Protein AF-A0A074Z2B9-F1 (afdb_monomer_lite)

Sequence (226 aa):
MPHPYDSSKSTLVLCNSSGTSADLYRHQYENKDLNKLANLLAIELLGHGQTRAKTENSTYWASVVMNLQVLDTLDIKGKVFVLGTSQGTPSFKPANEFYHFMNFTGFGKDIPTEDGKFWVKATQKNWDGDDGRRRARMCAINLRNRDGLHSRLFDVGIPVLWLHGDQDVVYSVANAQEEIKLFVNSPDATLQVIEGGPHYLKYTKAKEVDAALTKFFSKYIKQAKL

Secondary structure (DSSP, 8-state):
--S---TTSEEEEEEPPTT--GGGGHHHHH-HHHHHHEEEEE-PPTTSTT---SSS---HHHHHHHHHHHHHHTT--S-EEEEESS---TT----HHHHHHHHHHHH-S---SHHHHHHHHHHHHHT-HHHHHHHHHHHHHHHHSPPPSGGGGGG--S-EEEEEETT-SSS-HHHHHHHGGG-TT-S-EEEEEETT--TTHHHHTHHHHHHHHHHHHHHHTTT---

Foldseek 3Di:
DLDDDDQVAEAEEEEEAPPAAPVVCVVVVVDPVNVVHHHYHYDYFDPHDPHHDPDPDDDSVVRVVVVVVVCVVSVRDDHYHYDYDPPFFQFDFPDLVVLVVVCCLAQNPDDPDVVSVVVSVVLRVCLGGDNSVVVVVVVVCCVVPPDDCLVPLCVPQEAAEAEAECRNPPDHPVCVVVSLVSNVNYPHRDYDYDYPAYNNRCVNVVVVVVVSVVVVCVVCVVVDDD

InterPro domains:
  IPR029058 Alpha/Beta hydrolase fold [G3DSA:3.40.50.1820] (4-90)
  IPR029058 Alpha/Beta hydrolase fold [G3DSA:3.40.50.1820] (91-219)
  IPR029058 Alpha/Beta hydrolase fold [SSF53474] (6-217)
  IPR050266 AB hydrolase superfamily [PTHR43798] (123-221)

Radius of gyration: 27.01 Å; chains: 1; bounding box: 59×42×69 Å

Structure (mmCIF, N/CA/C/O backbone):
data_AF-A0A074Z2B9-F1
#
_entry.id   AF-A0A074Z2B9-F1
#
loop_
_atom_site.group_PDB
_atom_site.id
_atom_site.type_symbol
_atom_site.label_atom_id
_atom_site.label_alt_id
_atom_site.label_comp_id
_atom_site.label_asym_id
_atom_site.label_entity_id
_atom_site.label_seq_id
_atom_site.pdbx_PDB_ins_code
_atom_site.Cartn_x
_atom_site.Cartn_y
_atom_site.Cartn_z
_atom_site.occupancy
_atom_site.B_iso_or_equiv
_atom_site.auth_seq_id
_atom_site.auth_comp_id
_atom_site.auth_asym_id
_atom_site.auth_atom_id
_atom_site.pdbx_PDB_model_num
ATOM 1 N N . MET A 1 1 ? 18.030 -7.282 -29.863 1.00 80.62 1 MET A N 1
ATOM 2 C CA . MET A 1 1 ? 19.336 -7.936 -29.619 1.00 80.62 1 MET A CA 1
ATOM 3 C C . MET A 1 1 ? 20.166 -7.841 -30.887 1.00 80.62 1 MET A C 1
ATOM 5 O O . MET A 1 1 ? 19.602 -8.107 -31.941 1.00 80.62 1 MET A O 1
ATOM 9 N N . PRO A 1 2 ? 21.451 -7.461 -30.813 1.00 84.25 2 PRO A N 1
ATOM 10 C CA . PRO A 1 2 ? 22.331 -7.396 -31.986 1.00 84.25 2 PRO A CA 1
ATOM 11 C C . PRO A 1 2 ? 22.872 -8.771 -32.427 1.00 84.25 2 PRO A C 1
ATOM 13 O O . PRO A 1 2 ? 23.340 -8.912 -33.553 1.00 84.25 2 PRO A O 1
ATOM 16 N N . HIS A 1 3 ? 22.802 -9.785 -31.557 1.00 89.19 3 HIS A N 1
ATOM 17 C CA . HIS A 1 3 ? 23.265 -11.150 -31.815 1.00 89.19 3 HIS A CA 1
ATOM 18 C C . HIS A 1 3 ? 22.174 -12.173 -31.461 1.00 89.19 3 HIS A C 1
ATOM 20 O O . HIS A 1 3 ? 21.315 -11.860 -30.628 1.00 89.19 3 HIS A O 1
ATOM 26 N N . PRO A 1 4 ? 22.194 -13.380 -32.062 1.00 93.31 4 PRO A N 1
ATOM 27 C CA . PRO A 1 4 ? 21.315 -14.475 -31.660 1.00 93.31 4 PRO A CA 1
ATOM 28 C C . PRO A 1 4 ? 21.462 -14.804 -30.170 1.00 93.31 4 PRO A C 1
ATOM 30 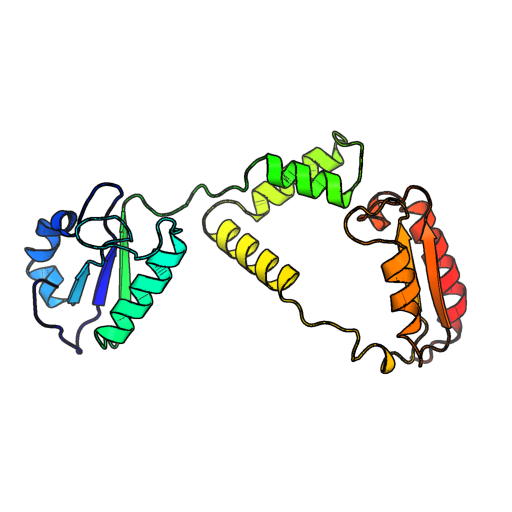O O . PRO A 1 4 ? 22.557 -14.707 -29.615 1.00 93.31 4 PRO A O 1
ATOM 33 N N . TYR A 1 5 ? 20.359 -15.199 -29.538 1.00 95.88 5 TYR A N 1
ATOM 34 C CA . TYR A 1 5 ? 20.352 -15.616 -28.139 1.00 95.88 5 TYR A CA 1
ATOM 35 C C . TYR A 1 5 ? 21.150 -16.916 -27.941 1.00 95.88 5 TYR A C 1
ATOM 37 O O . TYR A 1 5 ? 20.968 -17.882 -28.678 1.00 95.88 5 TYR A O 1
ATOM 45 N N . ASP A 1 6 ? 22.009 -16.935 -26.922 1.00 95.38 6 ASP A N 1
ATOM 46 C CA . ASP A 1 6 ? 22.788 -18.091 -26.482 1.00 95.38 6 ASP A CA 1
ATOM 47 C C . ASP A 1 6 ? 22.353 -18.487 -25.066 1.00 95.38 6 ASP A C 1
ATOM 49 O O . ASP A 1 6 ? 22.653 -17.797 -24.087 1.00 95.38 6 ASP A O 1
ATOM 53 N N . SER A 1 7 ? 21.651 -19.615 -24.944 1.00 95.25 7 SER A N 1
ATOM 54 C CA . SER A 1 7 ? 21.099 -20.094 -23.672 1.00 95.25 7 SER A CA 1
ATOM 55 C C . SER A 1 7 ? 22.153 -20.525 -22.646 1.00 95.25 7 SER A C 1
ATOM 57 O O . SER A 1 7 ? 21.814 -20.729 -21.481 1.00 95.25 7 SER A O 1
ATOM 59 N N . SER A 1 8 ? 23.420 -20.682 -23.049 1.00 94.69 8 SER A N 1
ATOM 60 C CA . SER A 1 8 ? 24.524 -20.980 -22.126 1.00 94.69 8 SER A CA 1
ATOM 61 C C . SER A 1 8 ? 25.022 -19.739 -21.377 1.00 94.69 8 SER A C 1
ATOM 63 O O . SER A 1 8 ? 25.660 -19.855 -20.328 1.00 94.69 8 SER A O 1
ATOM 65 N N . LYS A 1 9 ? 24.700 -18.541 -21.880 1.00 95.44 9 LYS A N 1
ATOM 66 C CA . LYS A 1 9 ? 25.115 -17.261 -21.304 1.00 95.44 9 LYS A CA 1
ATOM 67 C C . LYS A 1 9 ? 24.032 -16.662 -20.417 1.00 95.44 9 LYS A C 1
ATOM 69 O O . LYS A 1 9 ? 22.835 -16.864 -20.608 1.00 95.44 9 LYS A O 1
ATOM 74 N N . SER A 1 10 ? 24.464 -15.840 -19.464 1.00 96.69 10 SER A N 1
ATOM 75 C CA . SER A 1 10 ? 23.534 -14.963 -18.745 1.00 96.69 10 SER A CA 1
ATOM 76 C C . SER A 1 10 ? 23.027 -13.856 -19.672 1.00 96.69 10 SER A C 1
ATOM 78 O O . SER A 1 10 ? 23.710 -13.480 -20.623 1.00 96.69 10 SER A O 1
ATOM 80 N N . THR A 1 11 ? 21.856 -13.297 -19.385 1.00 97.88 11 THR A N 1
ATOM 81 C CA . THR A 1 11 ? 21.299 -12.171 -20.150 1.00 97.88 11 THR A CA 1
ATOM 82 C C . THR A 1 11 ? 21.416 -10.885 -19.351 1.00 97.88 11 THR A C 1
ATOM 84 O O . THR A 1 11 ? 20.991 -10.832 -18.201 1.00 97.88 11 THR A O 1
ATOM 87 N N . LEU A 1 12 ? 21.973 -9.839 -19.954 1.00 97.00 12 LEU A N 1
ATOM 88 C CA . LEU A 1 12 ? 21.970 -8.485 -19.419 1.00 97.00 12 LEU A CA 1
ATOM 89 C C . LEU A 1 12 ? 20.896 -7.667 -20.144 1.00 97.00 12 LEU A C 1
ATOM 91 O O . LEU A 1 12 ? 21.036 -7.339 -21.325 1.00 97.00 12 LEU A O 1
ATOM 95 N N . VAL A 1 13 ? 19.825 -7.343 -19.423 1.00 95.75 13 VAL A N 1
ATOM 96 C CA . VAL A 1 13 ? 18.756 -6.462 -19.894 1.00 95.75 13 VAL A CA 1
ATOM 97 C C . VAL A 1 13 ? 19.185 -5.009 -19.725 1.00 95.75 13 VAL A C 1
ATOM 99 O O . VAL A 1 13 ? 19.554 -4.586 -18.630 1.00 95.75 13 VAL A O 1
ATOM 102 N N . LEU A 1 14 ? 19.120 -4.240 -20.806 1.00 93.69 14 LEU A N 1
ATOM 103 C CA . LEU A 1 14 ? 19.562 -2.851 -20.878 1.00 93.69 14 LEU A CA 1
ATOM 104 C C . LEU A 1 14 ? 18.331 -1.928 -20.955 1.00 93.69 14 LEU A C 1
ATOM 106 O O . LEU A 1 14 ? 17.609 -1.941 -21.952 1.00 93.69 14 LEU A O 1
ATOM 110 N N . CYS A 1 15 ? 18.067 -1.154 -19.899 1.00 90.88 15 CYS A N 1
ATOM 111 C CA . CYS A 1 15 ? 16.928 -0.225 -19.821 1.00 90.88 15 CYS A CA 1
ATOM 112 C C . CYS A 1 15 ? 17.388 1.220 -20.068 1.00 90.88 15 CYS A C 1
ATOM 114 O O . CYS A 1 15 ? 18.049 1.818 -19.212 1.00 90.88 15 CYS A O 1
ATOM 116 N N . ASN A 1 16 ? 17.050 1.758 -21.243 1.00 88.88 16 ASN A N 1
ATOM 117 C CA . ASN A 1 16 ? 17.548 3.039 -21.750 1.00 88.88 16 ASN A CA 1
ATOM 118 C C . ASN A 1 16 ? 17.071 4.247 -20.922 1.00 88.88 16 ASN A C 1
ATOM 120 O O . ASN A 1 16 ? 15.978 4.224 -20.369 1.00 88.88 16 ASN A O 1
ATOM 124 N N . SER A 1 17 ? 17.860 5.328 -20.901 1.00 83.75 17 SER A N 1
ATOM 125 C CA . SER A 1 17 ? 17.546 6.594 -20.213 1.00 83.75 17 SER A CA 1
ATOM 126 C C . SER A 1 17 ? 16.355 7.350 -20.827 1.00 83.75 17 SER A C 1
ATOM 128 O O . SER A 1 17 ? 15.983 7.129 -21.983 1.00 83.75 17 SER A O 1
ATOM 130 N N . SER A 1 18 ? 15.778 8.296 -20.071 1.00 79.00 18 SER A N 1
ATOM 131 C CA . SER A 1 18 ? 14.654 9.119 -20.549 1.00 79.00 18 SER A CA 1
ATOM 132 C C . SER A 1 18 ? 15.050 9.899 -21.804 1.00 79.00 18 SER A C 1
ATOM 134 O O . SER A 1 18 ? 16.151 10.446 -21.860 1.00 79.00 18 SER A O 1
ATOM 136 N N . GLY A 1 19 ? 14.177 9.919 -22.812 1.00 79.06 19 GLY A N 1
ATOM 137 C CA . GLY A 1 19 ? 14.442 10.597 -24.088 1.00 79.06 19 GLY A CA 1
ATOM 138 C C . GLY A 1 19 ? 15.493 9.916 -24.977 1.00 79.06 19 GLY A C 1
ATOM 139 O O . GLY A 1 19 ? 15.918 10.504 -25.966 1.00 79.06 19 GLY A O 1
ATOM 140 N N . THR A 1 20 ? 15.916 8.691 -24.644 1.00 89.25 20 THR A N 1
ATOM 141 C CA . THR A 1 20 ? 16.846 7.889 -25.462 1.00 89.25 20 THR A CA 1
ATOM 142 C C . THR A 1 20 ? 16.161 6.646 -26.049 1.00 89.25 20 THR A C 1
ATOM 144 O O . THR A 1 20 ? 14.959 6.444 -25.863 1.00 89.25 20 THR A O 1
ATOM 147 N N . SER A 1 21 ? 16.929 5.805 -26.741 1.00 92.56 21 SER A N 1
ATOM 148 C CA . SER A 1 21 ? 16.521 4.538 -27.363 1.00 92.56 21 SER A CA 1
ATOM 149 C C . SER A 1 21 ? 17.541 3.434 -27.049 1.00 92.56 21 SER A C 1
ATOM 151 O O . SER A 1 21 ? 18.538 3.665 -26.354 1.00 92.56 21 SER A O 1
ATOM 153 N N . ALA A 1 22 ? 17.341 2.239 -27.607 1.00 93.25 22 ALA A N 1
ATOM 154 C CA . ALA A 1 22 ? 18.340 1.172 -27.592 1.00 93.25 22 ALA A CA 1
ATOM 155 C C . ALA A 1 22 ? 19.705 1.599 -28.182 1.00 93.25 22 ALA A C 1
ATOM 157 O O . ALA A 1 22 ? 20.726 1.000 -27.839 1.00 93.25 22 ALA A O 1
ATOM 158 N N . ASP A 1 23 ? 19.751 2.661 -28.998 1.00 93.12 23 ASP A N 1
ATOM 159 C CA . ASP A 1 23 ? 20.981 3.216 -29.588 1.00 93.12 23 ASP A CA 1
ATOM 160 C C . ASP A 1 23 ? 21.941 3.806 -28.547 1.00 93.12 23 ASP A C 1
ATOM 162 O O . ASP A 1 23 ? 23.131 4.006 -28.825 1.00 93.12 23 ASP A O 1
ATOM 166 N N . LEU A 1 24 ? 21.451 4.059 -27.326 1.00 92.75 24 LEU A N 1
ATOM 167 C CA . LEU A 1 24 ? 22.288 4.420 -26.182 1.00 92.75 24 LEU A CA 1
ATOM 168 C C . LEU A 1 24 ? 23.358 3.351 -25.906 1.00 92.75 24 LEU A C 1
ATOM 170 O O . LEU A 1 24 ? 24.434 3.677 -25.411 1.00 92.75 24 LEU A O 1
ATOM 174 N N . TYR A 1 25 ? 23.085 2.095 -26.274 1.00 93.75 25 TYR A N 1
ATOM 175 C CA . TYR A 1 25 ? 23.938 0.942 -25.991 1.00 93.75 25 TYR A CA 1
ATOM 176 C C . TYR A 1 25 ? 24.841 0.507 -27.148 1.00 93.75 25 TYR A C 1
ATOM 178 O O . TYR A 1 25 ? 25.468 -0.548 -27.065 1.00 93.75 25 TYR A O 1
ATOM 186 N N . ARG A 1 26 ? 24.952 1.305 -28.219 1.00 94.69 26 ARG A N 1
ATOM 187 C CA . ARG A 1 26 ? 25.784 0.983 -29.399 1.00 94.69 26 ARG A CA 1
ATOM 188 C C . ARG A 1 26 ? 27.215 0.560 -29.043 1.00 94.69 26 ARG A C 1
ATOM 190 O O . ARG A 1 26 ? 27.711 -0.431 -29.563 1.00 94.69 26 ARG A O 1
ATOM 197 N N . HIS A 1 27 ? 27.837 1.227 -28.072 1.00 95.25 27 HIS A N 1
ATOM 198 C CA . HIS A 1 27 ? 29.195 0.899 -27.635 1.00 95.25 27 HIS A CA 1
ATOM 199 C C . HIS A 1 27 ? 29.270 -0.433 -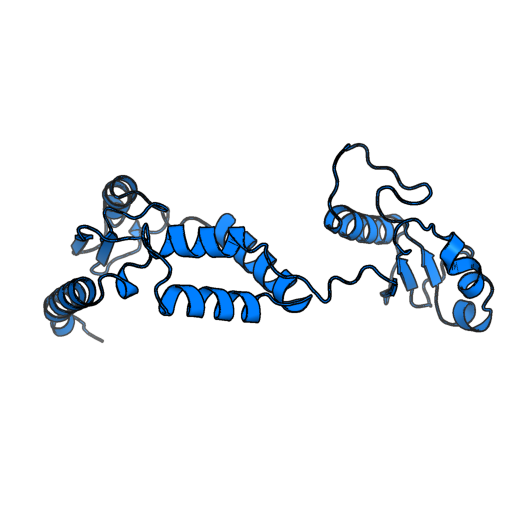26.873 1.00 95.25 27 HIS A C 1
ATOM 201 O O . HIS A 1 27 ? 30.249 -1.164 -26.996 1.00 95.25 27 HIS A O 1
ATOM 207 N N . GLN A 1 28 ? 28.241 -0.782 -26.093 1.00 95.19 28 GLN A N 1
ATOM 208 C CA . GLN A 1 28 ? 28.156 -2.081 -25.420 1.00 95.19 28 GLN A CA 1
ATOM 209 C C . GLN A 1 28 ? 27.915 -3.202 -26.431 1.00 95.19 28 GLN A C 1
ATOM 211 O O . GLN A 1 28 ? 28.505 -4.271 -26.294 1.00 95.19 28 GLN A O 1
ATOM 216 N N . TYR A 1 29 ? 27.114 -2.949 -27.467 1.00 94.94 29 TYR A N 1
ATOM 217 C CA . TYR A 1 29 ? 26.920 -3.896 -28.562 1.00 94.94 29 TYR A CA 1
ATOM 218 C C . TYR A 1 29 ? 28.204 -4.153 -29.356 1.00 94.94 29 TYR A C 1
ATOM 220 O O . TYR A 1 29 ? 28.440 -5.287 -29.757 1.00 94.94 29 TYR A O 1
ATOM 228 N N . GLU A 1 30 ? 29.076 -3.156 -29.514 1.00 95.25 30 GLU A N 1
ATOM 229 C CA . GLU A 1 30 ? 30.385 -3.309 -30.169 1.00 95.25 30 GLU A CA 1
ATOM 230 C C . GLU A 1 30 ? 31.454 -3.967 -29.271 1.00 95.25 30 GLU A C 1
ATOM 232 O O . GLU A 1 30 ? 32.506 -4.401 -29.753 1.00 95.25 30 GLU A O 1
ATOM 237 N N . ASN A 1 31 ? 31.208 -4.086 -27.961 1.00 97.00 31 ASN A N 1
ATOM 238 C CA . ASN A 1 31 ? 32.179 -4.628 -27.015 1.00 97.00 31 ASN A CA 1
ATOM 239 C C . ASN A 1 31 ? 32.268 -6.162 -27.115 1.00 97.00 31 ASN A C 1
ATOM 241 O O . ASN A 1 31 ? 31.439 -6.903 -26.582 1.00 97.00 31 ASN A O 1
ATOM 245 N N . LYS A 1 32 ? 33.317 -6.653 -27.781 1.00 95.50 32 LYS A N 1
ATOM 246 C CA . LYS A 1 32 ? 33.533 -8.090 -28.016 1.00 95.50 32 LYS A CA 1
ATOM 247 C C . LYS A 1 32 ? 33.654 -8.907 -26.732 1.00 95.50 32 LYS A C 1
ATOM 249 O O . LYS A 1 32 ? 33.192 -10.043 -26.708 1.00 95.50 32 LYS A O 1
ATOM 254 N N . ASP A 1 33 ? 34.260 -8.363 -25.684 1.00 96.44 33 ASP A N 1
ATOM 255 C CA . ASP A 1 33 ? 34.447 -9.104 -24.436 1.00 96.44 33 ASP A CA 1
ATOM 256 C C . ASP A 1 33 ? 33.138 -9.213 -23.656 1.00 96.44 33 ASP A C 1
ATOM 258 O O . ASP A 1 33 ? 32.817 -10.280 -23.139 1.00 96.44 33 ASP A O 1
ATOM 262 N N . LEU A 1 34 ? 32.311 -8.167 -23.677 1.00 94.44 34 LEU A N 1
ATOM 263 C CA . LEU A 1 34 ? 30.977 -8.210 -23.086 1.00 94.44 34 LEU A CA 1
ATOM 264 C C . LEU A 1 34 ? 30.061 -9.218 -23.804 1.00 94.44 34 LEU A C 1
ATOM 266 O O . LEU A 1 34 ? 29.403 -10.023 -23.146 1.00 94.44 34 LEU A O 1
ATOM 270 N N . ASN A 1 35 ? 30.076 -9.244 -25.140 1.00 94.00 35 ASN A N 1
ATOM 271 C CA . ASN A 1 35 ? 29.279 -10.189 -25.938 1.00 94.00 35 ASN A CA 1
ATOM 272 C C . ASN A 1 35 ? 29.730 -11.660 -25.794 1.00 94.00 35 ASN A C 1
ATOM 274 O O . ASN A 1 35 ? 28.951 -12.592 -26.033 1.00 94.00 35 ASN A O 1
ATOM 278 N N . LYS A 1 36 ? 30.983 -11.908 -25.385 1.00 94.56 36 LYS A N 1
ATOM 279 C CA . LYS A 1 36 ? 31.431 -13.258 -24.997 1.00 94.56 36 LYS A CA 1
ATOM 280 C C . LYS A 1 36 ? 30.804 -13.705 -23.677 1.00 94.56 36 LYS A C 1
ATOM 282 O O . LYS A 1 36 ? 30.543 -14.892 -23.522 1.00 94.56 36 LYS A O 1
ATOM 287 N N . LEU A 1 37 ? 30.563 -12.779 -22.750 1.00 95.50 37 LEU A N 1
ATOM 288 C CA . LEU A 1 37 ? 30.110 -13.086 -21.3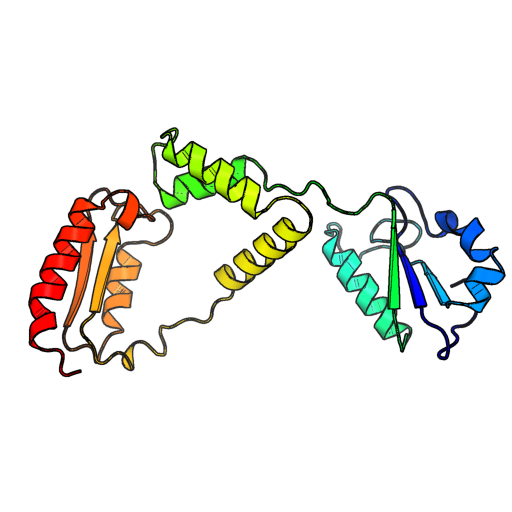91 1.00 95.50 37 LEU A CA 1
ATOM 289 C C . LEU A 1 37 ? 28.584 -13.161 -21.255 1.00 95.50 37 LEU A C 1
ATOM 291 O O . LEU A 1 37 ? 28.087 -13.964 -20.465 1.00 95.50 37 LEU A O 1
ATOM 295 N N . ALA A 1 38 ? 27.840 -12.330 -21.987 1.00 96.88 38 ALA A N 1
ATOM 296 C CA . ALA A 1 38 ? 26.396 -12.207 -21.810 1.00 96.88 38 ALA A CA 1
ATOM 297 C C . ALA A 1 38 ? 25.641 -11.943 -23.119 1.00 96.88 38 ALA A C 1
ATOM 299 O O . ALA A 1 38 ? 26.167 -11.336 -24.051 1.00 96.88 38 ALA A O 1
ATOM 300 N N . ASN A 1 39 ? 24.368 -12.341 -23.146 1.00 97.75 39 ASN A N 1
ATOM 301 C CA . ASN A 1 39 ? 23.401 -11.858 -24.128 1.00 97.75 39 ASN A CA 1
ATOM 302 C C . ASN A 1 39 ? 23.024 -10.413 -23.788 1.00 97.75 39 ASN A C 1
ATOM 304 O O . ASN A 1 39 ? 22.618 -10.138 -22.658 1.00 97.75 39 ASN A O 1
ATOM 308 N N . LEU A 1 40 ? 23.123 -9.494 -24.749 1.00 97.31 40 LEU A N 1
ATOM 309 C CA . LEU A 1 40 ? 22.738 -8.093 -24.560 1.00 97.31 40 LEU A CA 1
ATOM 310 C C . LEU A 1 40 ? 21.355 -7.828 -25.154 1.00 97.31 40 LEU A C 1
ATOM 312 O O . LEU A 1 40 ? 21.176 -7.825 -26.376 1.00 97.31 40 LEU A O 1
ATOM 316 N N . LEU A 1 41 ? 20.380 -7.570 -24.284 1.00 96.50 41 LEU A N 1
ATOM 317 C CA . LEU A 1 41 ? 18.989 -7.321 -24.655 1.00 96.50 41 LEU A CA 1
ATOM 318 C C . LEU A 1 41 ? 18.562 -5.933 -24.175 1.00 96.50 41 LEU A C 1
ATOM 320 O O . LEU A 1 41 ? 18.212 -5.766 -23.012 1.00 96.50 41 LEU A O 1
ATOM 324 N N . ALA A 1 42 ? 18.546 -4.933 -25.058 1.00 94.94 42 ALA A N 1
ATOM 325 C CA . ALA A 1 42 ? 17.813 -3.710 -24.744 1.00 94.94 42 ALA A CA 1
ATOM 326 C C . ALA A 1 42 ? 16.314 -3.919 -24.918 1.00 94.94 42 ALA A C 1
ATOM 328 O O . ALA A 1 42 ? 15.870 -4.479 -25.923 1.00 94.94 42 ALA A O 1
ATOM 329 N N . ILE A 1 43 ? 15.562 -3.426 -23.940 1.00 93.50 43 ILE A N 1
ATOM 330 C CA . ILE A 1 43 ? 14.110 -3.319 -24.002 1.00 93.50 43 ILE A CA 1
ATOM 331 C C . ILE A 1 43 ? 13.787 -1.850 -23.779 1.00 93.50 43 ILE A C 1
ATOM 333 O O . ILE A 1 43 ? 14.118 -1.286 -22.734 1.00 93.50 43 ILE A O 1
ATOM 337 N N . GLU A 1 44 ? 13.190 -1.225 -24.787 1.00 92.38 44 GLU A N 1
ATOM 338 C CA . GLU A 1 44 ? 12.823 0.182 -24.705 1.00 92.38 44 GLU A CA 1
ATOM 339 C C . GLU A 1 44 ? 11.559 0.336 -23.867 1.00 92.38 44 GLU A C 1
ATOM 341 O O . GLU A 1 44 ? 10.587 -0.394 -24.046 1.00 92.38 44 GLU A O 1
ATOM 346 N N . LEU A 1 45 ? 11.567 1.289 -22.939 1.00 88.38 45 LEU A N 1
ATOM 347 C CA . LEU A 1 45 ? 10.395 1.551 -22.108 1.00 88.38 45 LEU A CA 1
ATOM 348 C C . LEU A 1 45 ? 9.211 2.039 -22.952 1.00 88.38 45 LEU A C 1
ATOM 350 O O . LEU A 1 45 ? 9.381 2.584 -24.045 1.00 88.38 45 LEU A O 1
ATOM 354 N N . LEU A 1 46 ? 7.996 1.919 -22.410 1.00 89.19 46 LEU A N 1
ATOM 355 C CA . LEU A 1 46 ? 6.804 2.467 -23.055 1.00 89.19 46 LEU A CA 1
ATOM 356 C C . LEU A 1 46 ? 7.007 3.952 -23.407 1.00 89.19 46 LEU A C 1
ATOM 358 O O . LEU A 1 46 ? 7.469 4.746 -22.583 1.00 89.19 46 LEU A O 1
ATOM 362 N N . GLY A 1 47 ? 6.703 4.306 -24.658 1.00 87.19 47 GLY A N 1
ATOM 363 C CA . GLY A 1 47 ? 6.861 5.664 -25.187 1.00 87.19 47 GLY A CA 1
ATOM 364 C C . GLY A 1 47 ? 8.281 6.034 -25.634 1.00 87.19 47 GLY A C 1
ATOM 365 O O . GLY A 1 47 ? 8.476 7.149 -26.108 1.00 87.19 47 GLY A O 1
ATOM 366 N N . HIS A 1 48 ? 9.258 5.129 -25.522 1.00 90.25 48 HIS A N 1
ATOM 367 C CA . HIS A 1 48 ? 10.639 5.354 -25.960 1.00 90.25 48 HIS A CA 1
ATOM 368 C C . HIS A 1 48 ? 10.958 4.571 -27.232 1.00 90.25 48 HIS A C 1
ATOM 370 O O . HIS A 1 48 ? 10.363 3.524 -27.492 1.00 90.25 48 HIS A O 1
ATOM 376 N N . GLY A 1 49 ? 11.888 5.106 -28.030 1.00 88.81 49 GLY A N 1
ATOM 377 C CA . GLY A 1 49 ? 12.302 4.531 -29.310 1.00 88.81 49 GLY A CA 1
ATOM 378 C C . GLY A 1 49 ? 11.111 4.104 -30.170 1.00 88.81 49 GLY A C 1
ATOM 379 O O . GLY A 1 49 ? 10.267 4.932 -30.534 1.00 88.81 49 GLY A O 1
ATOM 380 N N . GLN A 1 50 ? 11.011 2.810 -30.461 1.00 90.50 50 GLN A N 1
ATOM 381 C CA . GLN A 1 50 ? 9.935 2.210 -31.256 1.00 90.50 50 GLN A CA 1
ATOM 382 C C . GLN A 1 50 ? 8.808 1.593 -30.413 1.00 90.50 50 GLN A C 1
ATOM 384 O O . GLN A 1 50 ? 7.774 1.207 -30.957 1.00 90.50 50 GLN A O 1
ATOM 389 N N . THR A 1 51 ? 8.944 1.541 -29.089 1.00 91.44 51 THR A N 1
ATOM 390 C CA . THR A 1 51 ? 7.936 0.927 -28.216 1.00 91.44 51 THR A CA 1
ATOM 391 C C . THR A 1 51 ? 6.723 1.843 -28.036 1.00 91.44 51 THR A C 1
ATOM 393 O O . THR A 1 51 ? 6.840 3.015 -27.663 1.00 91.44 51 THR A O 1
ATOM 396 N N . ARG A 1 52 ? 5.521 1.318 -28.300 1.00 88.75 52 ARG A N 1
ATOM 397 C CA . ARG A 1 52 ? 4.241 2.038 -28.176 1.00 88.75 52 ARG A CA 1
ATOM 398 C C . ARG A 1 52 ? 3.237 1.222 -27.362 1.00 88.75 52 ARG A C 1
ATOM 400 O O . ARG A 1 52 ? 3.194 0.001 -27.474 1.00 88.75 52 ARG A O 1
ATOM 407 N N . ALA A 1 53 ? 2.414 1.908 -26.569 1.00 83.12 53 ALA A N 1
ATOM 408 C CA . ALA A 1 53 ? 1.276 1.323 -25.862 1.00 83.12 53 ALA A CA 1
ATOM 409 C C . ALA A 1 53 ? -0.029 1.631 -26.609 1.00 83.12 53 ALA A C 1
ATOM 411 O O . ALA A 1 53 ? -0.156 2.687 -27.223 1.00 83.12 53 ALA A O 1
ATOM 412 N N . LYS A 1 54 ? -1.019 0.732 -26.520 1.00 84.31 54 LYS A N 1
ATOM 413 C CA . LYS A 1 54 ? -2.392 1.015 -26.985 1.00 84.31 54 LYS A CA 1
ATOM 414 C C . LYS A 1 54 ? -3.134 1.984 -26.062 1.00 84.31 54 LYS A C 1
ATOM 416 O O . LYS A 1 54 ? -4.103 2.604 -26.481 1.00 84.31 54 LYS A O 1
ATOM 421 N N . THR A 1 55 ? -2.715 2.073 -24.803 1.00 75.75 55 THR A N 1
ATOM 422 C CA . THR A 1 55 ? -3.274 3.006 -23.829 1.00 75.75 55 THR A CA 1
ATOM 423 C C . THR A 1 55 ? -2.535 4.332 -23.914 1.00 75.75 55 THR A C 1
ATOM 425 O O . THR A 1 55 ? -1.307 4.358 -23.965 1.00 75.75 55 THR A O 1
ATOM 428 N N . GLU A 1 56 ? -3.283 5.431 -23.891 1.00 77.25 56 GLU A N 1
ATOM 429 C CA . GLU A 1 56 ? -2.718 6.786 -23.898 1.00 77.25 56 GLU A CA 1
ATOM 430 C C . GLU A 1 56 ? -1.873 7.055 -22.644 1.00 77.25 56 GLU A C 1
ATOM 432 O O . GLU A 1 56 ? -0.809 7.661 -22.708 1.00 77.25 56 GLU A O 1
ATOM 437 N N . ASN A 1 57 ? -2.312 6.515 -21.506 1.00 68.19 57 ASN A N 1
ATOM 438 C CA . ASN A 1 57 ? -1.624 6.638 -20.231 1.00 68.19 57 ASN A CA 1
ATOM 439 C C . ASN A 1 57 ? -0.941 5.321 -19.854 1.00 68.19 57 ASN A C 1
ATOM 441 O O . ASN A 1 57 ? -1.516 4.236 -19.984 1.00 68.19 57 ASN A O 1
ATOM 445 N N . SER A 1 58 ? 0.283 5.413 -19.341 1.00 71.88 58 SER A N 1
ATOM 446 C CA . SER A 1 58 ? 1.003 4.292 -18.737 1.00 71.88 58 SER A CA 1
ATOM 447 C C . SER A 1 58 ? 1.868 4.784 -17.578 1.00 71.88 58 SER A C 1
ATOM 449 O O . SER A 1 58 ? 2.245 5.952 -17.512 1.00 71.88 58 SER A O 1
ATOM 451 N N . THR A 1 59 ? 2.157 3.894 -16.630 1.00 76.94 59 THR A N 1
ATOM 452 C CA . THR A 1 59 ? 3.095 4.177 -15.535 1.00 76.94 59 THR A CA 1
ATOM 453 C C . THR A 1 59 ? 4.404 3.441 -15.787 1.00 76.94 59 THR A C 1
ATOM 455 O O . THR A 1 59 ? 4.428 2.449 -16.513 1.00 76.94 59 THR A O 1
ATOM 458 N N . TYR A 1 60 ? 5.487 3.835 -15.117 1.00 72.81 60 TYR A N 1
ATOM 459 C CA . TYR A 1 60 ? 6.755 3.097 -15.193 1.00 72.81 60 TYR A CA 1
ATOM 460 C C . TYR A 1 60 ? 6.622 1.613 -14.817 1.00 72.81 60 TYR A C 1
ATOM 462 O O . TYR A 1 60 ? 7.367 0.780 -15.328 1.00 72.81 60 TYR A O 1
ATOM 470 N N . TRP A 1 61 ? 5.650 1.256 -13.970 1.00 76.81 61 TRP A N 1
ATOM 471 C CA . TRP A 1 61 ? 5.383 -0.145 -13.645 1.00 76.81 61 TRP A CA 1
ATOM 472 C C . TRP A 1 61 ? 4.880 -0.943 -14.852 1.00 76.81 61 TRP A C 1
ATOM 474 O O . TRP A 1 61 ? 5.214 -2.117 -14.981 1.00 76.81 61 TRP A O 1
ATOM 484 N N . ALA A 1 62 ? 4.138 -0.311 -15.763 1.00 81.81 62 ALA A N 1
ATOM 485 C CA . ALA A 1 62 ? 3.724 -0.957 -17.003 1.00 81.81 62 ALA A CA 1
ATOM 486 C C . ALA A 1 62 ? 4.943 -1.340 -17.862 1.00 81.81 62 ALA A C 1
ATOM 488 O O . ALA A 1 62 ? 4.975 -2.445 -18.392 1.00 81.81 62 ALA A O 1
ATOM 489 N N . SER A 1 63 ? 5.988 -0.504 -17.903 1.00 86.38 63 SER A N 1
ATOM 490 C CA . SER A 1 63 ? 7.253 -0.858 -18.562 1.00 86.38 63 SER A CA 1
ATOM 491 C C . SER A 1 63 ? 7.990 -2.001 -17.850 1.00 86.38 63 SER A C 1
ATOM 493 O O . SER A 1 63 ? 8.563 -2.857 -18.512 1.00 86.38 63 SER A O 1
ATOM 495 N N . VAL A 1 64 ? 7.940 -2.084 -16.512 1.00 84.50 64 VAL A N 1
ATOM 496 C CA . VAL A 1 64 ? 8.522 -3.225 -15.771 1.00 84.50 64 VAL A CA 1
ATOM 497 C C . VAL A 1 64 ? 7.806 -4.531 -16.115 1.00 84.50 64 VAL A C 1
ATOM 499 O O . VAL A 1 64 ? 8.460 -5.530 -16.404 1.00 84.50 64 VAL A O 1
ATOM 502 N N . VAL A 1 65 ? 6.471 -4.528 -16.106 1.00 87.38 65 VAL A N 1
ATOM 503 C CA . VAL A 1 65 ? 5.669 -5.704 -16.478 1.00 87.38 65 VAL A CA 1
ATOM 504 C C . VAL A 1 65 ? 5.941 -6.100 -17.928 1.00 87.38 65 VAL A C 1
ATOM 506 O O . VAL A 1 65 ? 6.170 -7.275 -18.199 1.00 87.38 65 VAL A O 1
ATOM 509 N N . MET A 1 66 ? 5.999 -5.126 -18.837 1.00 91.81 66 MET A N 1
ATOM 510 C CA . MET A 1 66 ? 6.343 -5.356 -20.238 1.00 91.81 66 MET A CA 1
ATOM 511 C C . MET A 1 66 ? 7.732 -5.988 -20.386 1.00 91.81 66 MET A C 1
ATOM 513 O O . MET A 1 66 ? 7.874 -6.942 -21.141 1.00 91.81 66 MET A O 1
ATOM 517 N N . ASN A 1 67 ? 8.745 -5.532 -19.642 1.00 92.19 67 ASN A N 1
ATOM 518 C CA . ASN A 1 67 ? 10.078 -6.138 -19.696 1.00 92.19 67 ASN A CA 1
ATOM 519 C C . ASN A 1 67 ? 10.042 -7.624 -19.307 1.00 92.19 67 ASN A C 1
ATOM 521 O O . ASN A 1 67 ? 10.677 -8.439 -19.970 1.00 92.19 67 ASN A O 1
ATOM 525 N N . LEU A 1 68 ? 9.273 -7.993 -18.276 1.00 93.31 68 LEU A N 1
ATOM 526 C CA . LEU A 1 68 ? 9.091 -9.398 -17.890 1.00 93.31 68 LEU A CA 1
ATOM 527 C C . LEU A 1 68 ? 8.366 -10.201 -18.980 1.00 93.31 68 LEU A C 1
ATOM 529 O O . LEU A 1 68 ? 8.778 -11.313 -19.291 1.00 93.31 68 LEU A O 1
ATOM 533 N N . GLN A 1 69 ? 7.331 -9.624 -19.594 1.00 94.75 69 GLN A N 1
ATOM 534 C CA . GLN A 1 69 ? 6.602 -10.251 -20.701 1.00 94.75 69 GLN A CA 1
ATOM 535 C C . GLN A 1 69 ? 7.482 -10.447 -21.937 1.00 94.75 69 GLN A C 1
ATOM 537 O O . GLN A 1 69 ? 7.367 -11.465 -22.609 1.00 94.75 69 GLN A O 1
ATOM 542 N N . VAL A 1 70 ? 8.379 -9.504 -22.233 1.00 95.00 70 VAL A N 1
ATOM 543 C CA . VAL A 1 70 ? 9.354 -9.634 -23.324 1.00 95.00 70 VAL A CA 1
ATOM 544 C C . VAL A 1 70 ? 10.323 -10.778 -23.042 1.00 95.00 70 VAL A C 1
ATOM 546 O O . VAL A 1 70 ? 10.588 -11.564 -23.945 1.00 95.00 70 VAL A O 1
ATOM 549 N N . LEU A 1 71 ? 10.823 -10.912 -21.809 1.00 95.94 71 LEU A N 1
ATOM 550 C CA . LEU A 1 71 ? 11.689 -12.037 -21.438 1.00 95.94 71 LEU A CA 1
ATOM 551 C C . LEU A 1 71 ? 10.983 -13.385 -21.613 1.00 95.94 71 LEU A C 1
ATOM 553 O O . LEU A 1 71 ? 11.582 -14.305 -22.160 1.00 95.94 71 LEU A O 1
ATOM 557 N N . ASP A 1 72 ? 9.722 -13.478 -21.191 1.00 96.00 72 ASP A N 1
ATOM 558 C CA . ASP A 1 72 ? 8.898 -14.681 -21.352 1.00 96.00 72 ASP A CA 1
ATOM 559 C C . ASP A 1 72 ? 8.621 -14.988 -22.834 1.00 96.00 72 ASP A C 1
ATOM 561 O O . ASP A 1 72 ? 8.859 -16.095 -23.304 1.00 96.00 72 ASP A O 1
ATOM 565 N N . THR A 1 73 ? 8.230 -13.972 -23.609 1.00 96.69 73 THR A N 1
ATOM 566 C CA . THR A 1 73 ? 7.920 -14.096 -25.046 1.00 96.69 73 THR A CA 1
ATOM 567 C C . THR A 1 73 ? 9.141 -14.489 -25.876 1.00 96.69 73 THR A C 1
ATOM 569 O O . THR A 1 73 ? 9.023 -15.240 -26.840 1.00 96.69 73 THR A O 1
ATOM 572 N N . LEU A 1 74 ? 10.321 -13.973 -25.522 1.00 95.62 74 LEU A N 1
ATOM 573 C CA . LEU A 1 74 ? 11.589 -14.323 -26.166 1.00 95.62 74 LEU A CA 1
ATOM 574 C C . LEU A 1 74 ? 12.185 -15.632 -25.629 1.00 95.62 74 LEU A C 1
ATOM 576 O O . LEU A 1 74 ? 13.294 -15.990 -26.021 1.00 95.62 74 LEU A O 1
ATOM 580 N N . ASP A 1 75 ? 11.473 -16.318 -24.733 1.00 95.44 75 ASP A N 1
ATOM 581 C CA . ASP A 1 75 ? 11.888 -17.560 -24.090 1.00 95.44 75 ASP A CA 1
ATOM 582 C C . ASP A 1 75 ? 13.272 -17.460 -23.418 1.00 95.44 75 ASP A C 1
ATOM 584 O O . ASP A 1 75 ? 14.060 -18.403 -23.412 1.00 95.44 75 ASP A O 1
ATOM 588 N N . ILE A 1 76 ? 13.596 -16.300 -22.832 1.00 96.19 76 ILE A N 1
ATOM 589 C CA . ILE A 1 76 ? 14.897 -16.073 -22.194 1.00 96.19 76 ILE A CA 1
ATOM 590 C C . ILE A 1 76 ? 14.995 -16.919 -20.925 1.00 96.19 76 ILE A C 1
ATOM 592 O O . ILE A 1 76 ? 14.277 -16.709 -19.946 1.00 96.19 76 ILE A O 1
ATOM 596 N N . LYS A 1 77 ? 15.934 -17.866 -20.923 1.00 87.06 77 LYS A N 1
ATOM 597 C CA . LYS A 1 77 ? 16.224 -18.758 -19.796 1.00 87.06 77 LYS A CA 1
ATOM 598 C C . LYS A 1 77 ? 17.501 -18.351 -19.059 1.00 87.06 77 LYS A C 1
ATOM 600 O O . LYS A 1 77 ? 18.334 -17.593 -19.560 1.00 87.06 77 LYS A O 1
ATOM 605 N N . GLY A 1 78 ? 17.668 -18.905 -17.859 1.00 89.62 78 GLY A N 1
ATOM 606 C CA . GLY A 1 78 ? 18.883 -18.764 -17.059 1.00 89.62 78 GLY A CA 1
ATOM 607 C C . GLY A 1 78 ? 18.937 -17.484 -16.221 1.00 89.62 78 GLY A C 1
ATOM 608 O O . GLY A 1 78 ? 17.915 -16.943 -15.803 1.00 89.62 78 GLY A O 1
ATOM 609 N N . LYS A 1 79 ? 20.158 -17.031 -15.909 1.00 94.44 79 LYS A N 1
ATOM 610 C CA . LYS A 1 79 ? 20.383 -15.854 -15.058 1.00 94.44 79 LYS A CA 1
ATOM 611 C C . LYS A 1 79 ? 20.182 -14.571 -15.859 1.00 94.44 79 LYS A C 1
ATOM 613 O O . LYS A 1 79 ? 20.807 -14.384 -16.903 1.00 94.44 79 LYS A O 1
ATOM 618 N N . VAL A 1 80 ? 19.359 -13.673 -15.324 1.00 95.38 80 VAL A N 1
ATOM 619 C CA . VAL A 1 80 ? 19.091 -12.353 -15.902 1.00 95.38 80 VAL A CA 1
ATOM 620 C C . VAL A 1 80 ? 19.612 -11.269 -14.963 1.00 95.38 80 VAL A C 1
ATOM 622 O O . VAL A 1 80 ? 19.313 -11.267 -13.771 1.00 95.38 80 VAL A O 1
ATOM 625 N N . PHE A 1 81 ? 20.379 -10.339 -15.517 1.00 94.50 81 PHE A N 1
ATOM 626 C CA . PHE A 1 81 ? 20.866 -9.127 -14.869 1.00 94.50 81 PHE A CA 1
ATOM 627 C C . PHE A 1 81 ? 20.233 -7.911 -15.543 1.00 94.50 81 PHE A C 1
ATOM 629 O O . PHE A 1 81 ? 19.838 -7.983 -16.705 1.00 94.50 81 PHE A O 1
ATOM 636 N N . VAL A 1 82 ? 20.150 -6.784 -14.838 1.00 91.19 82 VAL A N 1
ATOM 637 C CA . VAL A 1 82 ? 19.569 -5.547 -15.377 1.00 91.19 82 VAL A CA 1
ATOM 638 C C . VAL A 1 82 ? 20.549 -4.397 -15.184 1.00 91.19 82 VAL A C 1
ATOM 640 O O . VAL A 1 82 ? 21.049 -4.189 -14.080 1.00 91.19 82 VAL A O 1
ATOM 643 N N . LEU A 1 83 ? 20.794 -3.635 -16.248 1.00 88.06 83 LEU A N 1
ATOM 644 C CA . LEU A 1 83 ? 21.516 -2.367 -16.226 1.00 88.06 83 LEU A CA 1
ATOM 645 C C . LEU A 1 83 ? 20.557 -1.249 -16.643 1.00 88.06 83 LEU A C 1
ATOM 647 O O . LEU A 1 83 ? 20.027 -1.258 -17.75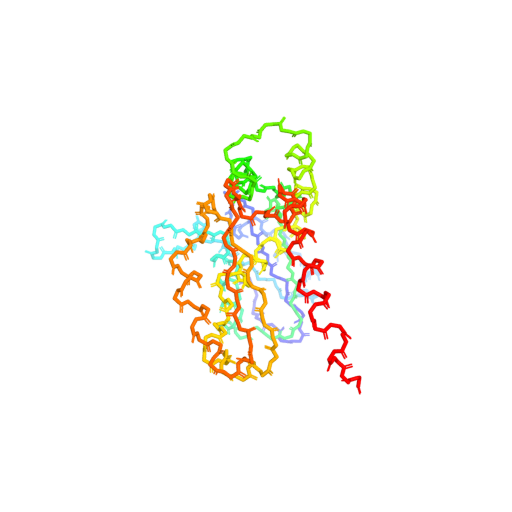2 1.00 88.06 83 LEU A O 1
ATOM 651 N N . GLY A 1 84 ? 20.356 -0.273 -15.762 1.00 79.25 84 GLY A N 1
ATOM 652 C CA . GLY A 1 84 ? 19.591 0.939 -16.048 1.00 79.25 84 GLY A CA 1
ATOM 653 C C . GLY A 1 84 ? 20.384 2.179 -15.650 1.00 79.25 84 GLY A C 1
ATOM 654 O O . GLY A 1 84 ? 21.101 2.168 -14.650 1.00 79.25 84 GLY A O 1
ATOM 655 N N . THR A 1 85 ? 20.256 3.255 -16.422 1.00 65.62 85 THR A N 1
ATOM 656 C CA . THR A 1 85 ? 20.886 4.551 -16.132 1.00 65.62 85 THR A CA 1
ATOM 657 C C . THR A 1 85 ? 19.797 5.615 -16.002 1.00 65.62 85 THR A C 1
ATOM 659 O O . THR A 1 85 ? 18.807 5.589 -16.725 1.00 65.62 85 THR A O 1
ATOM 662 N N . SER A 1 86 ? 19.946 6.545 -15.052 1.00 55.94 86 SER A N 1
ATOM 663 C CA . SER A 1 86 ? 19.057 7.710 -14.863 1.00 55.94 86 SER A CA 1
ATOM 664 C C . SER A 1 86 ? 17.609 7.456 -14.388 1.00 55.94 86 SER A C 1
ATOM 666 O O . SER A 1 86 ? 16.882 8.426 -14.191 1.00 55.94 86 SER A O 1
ATOM 668 N N . GLN A 1 87 ? 17.161 6.210 -14.200 1.00 52.81 87 GLN A N 1
ATOM 669 C CA . GLN A 1 87 ? 15.740 5.889 -13.933 1.00 52.81 87 GLN A CA 1
ATOM 670 C C . GLN A 1 87 ? 15.496 5.020 -12.692 1.00 52.81 87 GLN A C 1
ATOM 672 O O . GLN A 1 87 ? 14.373 4.578 -12.436 1.00 52.81 87 GLN A O 1
ATOM 677 N N . GLY A 1 88 ? 16.526 4.804 -11.871 1.00 55.53 88 GLY A N 1
ATOM 678 C CA . GLY A 1 88 ? 16.276 4.466 -10.475 1.00 55.53 88 GLY A CA 1
ATOM 679 C C . GLY A 1 88 ? 15.442 5.584 -9.847 1.00 55.53 88 GLY A C 1
ATOM 680 O O . GLY A 1 88 ? 15.583 6.749 -10.206 1.00 55.53 88 GLY A O 1
ATOM 681 N N . THR A 1 89 ? 14.589 5.252 -8.888 1.00 54.94 89 THR A N 1
ATOM 682 C CA . THR A 1 89 ? 13.893 6.245 -8.055 1.00 54.94 89 THR A CA 1
ATOM 683 C C . THR A 1 89 ? 14.539 6.260 -6.665 1.00 54.94 89 THR A C 1
ATOM 685 O O . THR A 1 89 ? 13.894 5.866 -5.691 1.00 54.94 89 THR A O 1
ATOM 688 N N . PRO A 1 90 ? 15.826 6.667 -6.540 1.00 55.50 90 PRO A N 1
ATOM 689 C CA . PRO A 1 90 ? 16.512 6.694 -5.251 1.00 55.50 90 PRO A CA 1
ATOM 690 C C . PRO A 1 90 ? 15.913 7.738 -4.300 1.00 55.50 90 PRO A C 1
ATOM 692 O O . PRO A 1 90 ? 16.134 7.642 -3.103 1.00 55.50 90 PRO A O 1
ATOM 695 N N . SER A 1 91 ? 15.141 8.702 -4.810 1.00 65.75 91 SER A N 1
ATOM 696 C CA . SER A 1 91 ? 14.573 9.832 -4.064 1.00 65.75 91 SER A CA 1
ATOM 697 C C . SER A 1 91 ? 13.055 9.755 -3.861 1.00 65.75 91 SER A C 1
ATOM 699 O O . SER A 1 91 ? 12.414 10.784 -3.648 1.00 65.75 91 SER A O 1
ATOM 701 N N . PHE A 1 92 ? 12.446 8.566 -3.959 1.00 74.44 92 PHE A N 1
ATOM 702 C CA . PHE A 1 92 ? 11.003 8.444 -3.745 1.00 74.44 92 PHE A CA 1
ATOM 703 C C . PHE A 1 92 ? 10.606 8.968 -2.361 1.00 74.44 92 PHE A C 1
ATOM 705 O O . PHE A 1 92 ? 11.116 8.510 -1.343 1.00 74.44 92 PHE A O 1
ATOM 712 N N . LYS A 1 93 ? 9.648 9.893 -2.355 1.00 80.56 93 LYS A N 1
ATOM 713 C CA . LYS A 1 93 ? 8.855 10.283 -1.194 1.00 80.56 93 LYS A CA 1
ATOM 714 C C . LYS A 1 93 ? 7.419 10.481 -1.673 1.00 80.56 93 LYS A C 1
ATOM 716 O O . LYS A 1 93 ? 7.230 11.104 -2.721 1.00 80.56 93 LYS A O 1
ATOM 721 N N . PRO A 1 94 ? 6.403 9.984 -0.950 1.00 80.56 94 PRO A N 1
ATOM 722 C CA . PRO A 1 94 ? 5.036 10.440 -1.155 1.00 80.56 94 PRO A CA 1
ATOM 723 C C . PRO A 1 94 ? 4.962 11.969 -1.125 1.00 80.56 94 PRO A C 1
ATOM 725 O O . PRO A 1 94 ? 5.717 12.613 -0.391 1.00 80.56 94 PRO A O 1
ATOM 728 N N . ALA A 1 95 ? 4.048 12.528 -1.915 1.00 83.88 95 ALA A N 1
ATOM 729 C CA . ALA A 1 95 ? 3.785 13.962 -1.937 1.00 83.88 95 ALA A CA 1
ATOM 730 C C . ALA A 1 95 ? 3.329 14.453 -0.551 1.00 83.88 95 ALA A C 1
ATOM 732 O O . ALA A 1 95 ? 2.773 13.677 0.231 1.00 83.88 95 ALA A O 1
ATOM 733 N N . ASN A 1 96 ? 3.553 15.728 -0.224 1.00 83.00 96 ASN A N 1
ATOM 734 C CA . ASN A 1 96 ? 3.231 16.243 1.112 1.00 83.00 96 ASN A CA 1
ATOM 735 C C . ASN A 1 96 ? 1.738 16.110 1.444 1.00 83.00 96 ASN A C 1
ATOM 737 O O . ASN A 1 96 ? 1.364 15.790 2.573 1.00 83.00 96 ASN A O 1
ATOM 741 N N . GLU A 1 97 ? 0.896 16.262 0.428 1.00 84.19 97 GLU A N 1
ATOM 742 C CA . GLU A 1 97 ? -0.554 16.106 0.459 1.00 84.19 97 GLU A CA 1
ATOM 743 C C . GLU A 1 97 ? -0.963 14.715 0.948 1.00 84.19 97 GLU A C 1
ATOM 745 O O . GLU A 1 97 ? -1.953 14.582 1.663 1.00 84.19 97 GLU A O 1
ATOM 750 N N . PHE A 1 98 ? -0.176 13.680 0.633 1.00 84.62 98 PHE A N 1
ATOM 751 C CA . PHE A 1 98 ? -0.428 12.330 1.124 1.00 84.62 98 PHE A CA 1
ATOM 752 C C . PHE A 1 98 ? -0.280 12.250 2.650 1.00 84.62 98 PHE A C 1
ATOM 754 O O . PHE A 1 98 ? -1.108 11.632 3.318 1.00 84.62 98 PHE A O 1
ATOM 761 N N . TYR A 1 99 ? 0.736 12.895 3.232 1.00 84.31 99 TYR A N 1
ATOM 762 C CA . TYR A 1 99 ? 0.893 12.896 4.690 1.00 84.31 99 TYR A CA 1
ATOM 763 C C . TYR A 1 99 ? -0.166 13.756 5.376 1.00 84.31 99 TYR A C 1
ATOM 765 O O . TYR A 1 99 ? -0.651 13.379 6.440 1.00 84.31 99 TYR A O 1
ATOM 773 N N . HIS A 1 100 ? -0.562 14.876 4.763 1.00 82.44 100 HIS A N 1
ATOM 774 C CA . HIS A 1 100 ? -1.685 15.676 5.250 1.00 82.44 100 HIS A CA 1
ATOM 775 C C . HIS A 1 100 ? -2.987 14.876 5.245 1.00 82.44 100 HIS A C 1
ATOM 777 O O . HIS A 1 100 ? -3.707 14.894 6.240 1.00 82.44 100 HIS A O 1
ATOM 783 N N . PHE A 1 101 ? -3.244 14.120 4.175 1.00 85.75 101 PHE A N 1
ATOM 784 C CA . PHE A 1 101 ? -4.375 13.203 4.088 1.00 85.75 101 PHE A CA 1
ATOM 785 C C . PHE A 1 101 ? -4.333 12.146 5.199 1.00 85.75 101 PHE A C 1
ATOM 787 O O . PHE A 1 101 ? -5.292 12.036 5.955 1.00 85.75 101 PHE A O 1
ATOM 794 N N . MET A 1 102 ? -3.211 11.434 5.363 1.00 85.88 102 MET A N 1
ATOM 795 C CA . MET A 1 102 ? -3.045 10.422 6.417 1.00 85.88 102 MET A CA 1
ATOM 796 C C . MET A 1 102 ? -3.305 10.996 7.813 1.00 85.88 102 MET A C 1
ATOM 798 O O . MET A 1 102 ? -4.054 10.412 8.596 1.00 85.88 102 MET A O 1
ATOM 802 N N . ASN A 1 103 ? -2.720 12.157 8.107 1.00 85.94 103 ASN A N 1
ATOM 803 C CA . ASN A 1 103 ? -2.904 12.850 9.373 1.00 85.94 103 ASN A CA 1
ATOM 804 C C . ASN A 1 103 ? -4.375 13.222 9.589 1.00 85.94 103 ASN A C 1
ATOM 806 O O . ASN A 1 103 ? -4.938 12.870 10.621 1.00 85.94 103 ASN A O 1
ATOM 810 N N . PHE A 1 104 ? -5.007 13.863 8.606 1.00 85.69 104 PHE A N 1
ATOM 811 C CA . PHE A 1 104 ? -6.416 14.247 8.667 1.00 85.69 104 PHE A CA 1
ATOM 812 C C . PHE A 1 104 ? -7.335 13.040 8.891 1.00 85.69 104 PHE A C 1
ATOM 814 O O . PHE A 1 104 ? -8.173 13.063 9.787 1.00 85.69 104 PHE A O 1
ATOM 821 N N . THR A 1 105 ? -7.154 11.963 8.124 1.00 87.06 105 THR A N 1
ATOM 822 C CA . THR A 1 105 ? -7.988 10.760 8.262 1.00 87.06 105 THR A CA 1
ATOM 823 C C . THR A 1 105 ? -7.773 10.034 9.586 1.00 87.06 105 THR A C 1
ATOM 825 O O . THR A 1 105 ? -8.705 9.431 10.105 1.00 87.06 105 THR A O 1
ATOM 828 N N . GLY A 1 106 ? -6.560 10.101 10.141 1.00 87.44 106 GLY A N 1
ATOM 829 C CA . GLY A 1 106 ? -6.191 9.446 11.390 1.00 87.44 106 GLY A CA 1
ATOM 830 C C . GLY A 1 106 ? -6.618 10.228 12.630 1.00 87.44 106 GLY A C 1
ATOM 831 O O . GLY A 1 106 ? -7.368 9.723 13.460 1.00 87.44 106 GLY A O 1
ATOM 832 N N . PHE A 1 107 ? -6.136 11.463 12.770 1.00 87.19 107 PHE A N 1
ATOM 833 C CA . PHE A 1 107 ? -6.329 12.275 13.976 1.00 87.19 107 PHE A CA 1
ATOM 834 C C . PHE A 1 107 ? -7.514 13.251 13.885 1.00 87.19 107 PHE A C 1
ATOM 836 O O . PHE A 1 107 ? -7.882 13.831 14.901 1.00 87.19 107 PHE A O 1
ATOM 843 N N . GLY A 1 108 ? -8.139 13.417 12.713 1.00 81.94 108 GLY A N 1
ATOM 844 C CA . GLY A 1 108 ? -9.293 14.298 12.512 1.00 81.94 108 GLY A CA 1
ATOM 845 C C . GLY A 1 108 ? -8.938 15.744 12.132 1.00 81.94 108 GLY A C 1
ATOM 846 O O . GLY A 1 108 ? -7.830 16.054 11.683 1.00 81.94 108 GLY A O 1
ATOM 847 N N . LYS A 1 109 ? -9.923 16.645 12.271 1.00 71.00 109 LYS A N 1
ATOM 848 C CA . LYS A 1 109 ? -9.771 18.092 12.044 1.00 71.00 109 LYS A CA 1
ATOM 849 C C . LYS A 1 109 ? -9.038 18.709 13.239 1.00 71.00 109 LYS A C 1
ATOM 851 O O . LYS A 1 109 ? -9.686 18.923 14.249 1.00 71.00 109 LYS A O 1
ATOM 856 N N . ASP A 1 110 ? -7.720 18.897 13.117 1.00 59.03 110 ASP A N 1
ATOM 857 C CA . ASP A 1 110 ? -6.853 19.850 13.853 1.00 59.03 110 ASP A CA 1
ATOM 858 C C . ASP A 1 110 ? -5.419 19.318 13.916 1.00 59.03 110 ASP A C 1
ATOM 860 O O . ASP A 1 110 ? -5.054 18.580 14.831 1.00 59.03 110 ASP A O 1
ATOM 864 N N . ILE A 1 111 ? -4.571 19.646 12.933 1.00 56.88 111 ILE A N 1
ATOM 865 C CA . ILE A 1 111 ? -3.174 19.190 12.977 1.00 56.88 111 ILE A CA 1
ATOM 866 C C . ILE A 1 111 ? -2.244 20.249 12.392 1.00 56.88 111 ILE A C 1
ATOM 868 O O . ILE A 1 111 ? -1.964 20.282 11.192 1.00 56.88 111 ILE A O 1
ATOM 872 N N . PRO A 1 112 ? -1.686 21.068 13.288 1.00 57.09 112 PRO A N 1
ATOM 873 C CA . PRO A 1 112 ? -0.255 20.957 13.501 1.00 57.09 112 PRO A CA 1
ATOM 874 C C . PRO A 1 112 ? 0.041 20.804 14.995 1.00 57.09 112 PRO A C 1
ATOM 876 O O . PRO A 1 112 ? 0.693 21.655 15.597 1.00 57.09 112 PRO A O 1
ATOM 879 N N . THR A 1 113 ? -0.410 19.705 15.599 1.00 69.19 113 THR A N 1
ATOM 880 C CA . THR A 1 113 ? 0.178 19.255 16.865 1.00 69.19 113 THR A CA 1
ATOM 881 C C . THR A 1 113 ? 1.616 18.795 16.602 1.00 69.19 113 THR A C 1
ATOM 883 O O . THR A 1 113 ? 1.952 18.365 15.490 1.00 69.19 113 THR A O 1
ATOM 886 N N . GLU A 1 114 ? 2.495 18.892 17.602 1.00 77.69 114 GLU A N 1
ATOM 887 C CA . GLU A 1 114 ? 3.862 18.355 17.502 1.00 77.69 114 GLU A CA 1
ATOM 888 C C . GLU A 1 114 ? 3.856 16.873 17.080 1.00 77.69 114 GLU A C 1
ATOM 890 O O . GLU A 1 114 ? 4.686 16.445 16.277 1.00 77.69 114 GLU A O 1
ATOM 895 N N . ASP A 1 115 ? 2.824 16.134 17.488 1.00 76.81 115 ASP A N 1
ATOM 896 C CA . ASP A 1 115 ? 2.578 14.746 17.098 1.00 76.81 115 ASP A CA 1
ATOM 897 C C . ASP A 1 115 ? 2.319 14.586 15.597 1.00 76.81 115 ASP A C 1
ATOM 899 O O . ASP A 1 115 ? 2.875 13.697 14.952 1.00 76.81 115 ASP A O 1
ATOM 903 N N . GLY A 1 116 ? 1.528 15.473 14.993 1.00 79.25 116 GLY A N 1
ATOM 904 C CA . GLY A 1 116 ? 1.292 15.461 13.551 1.00 79.25 116 GLY A CA 1
ATOM 905 C C . GLY A 1 116 ? 2.572 15.674 12.745 1.00 79.25 116 GLY A C 1
ATOM 906 O O . GLY A 1 116 ? 2.811 14.972 11.759 1.00 79.25 116 GLY A O 1
ATOM 907 N N . LYS A 1 117 ? 3.429 16.609 13.182 1.00 83.88 117 LYS A N 1
ATOM 908 C CA . LYS A 1 117 ? 4.752 16.838 12.570 1.00 83.88 117 LYS A CA 1
ATOM 909 C C . LYS A 1 117 ? 5.668 15.631 12.766 1.00 83.88 117 LYS A C 1
ATOM 911 O O . LYS A 1 117 ? 6.411 15.272 11.849 1.00 83.88 117 LYS A O 1
ATOM 916 N N . PHE A 1 118 ? 5.615 15.007 13.942 1.00 87.31 118 PHE A N 1
ATOM 917 C CA . PHE A 1 118 ? 6.353 13.786 14.237 1.00 87.31 118 PHE A CA 1
ATOM 918 C C . PHE A 1 118 ? 5.956 12.654 13.281 1.00 87.31 118 PHE A C 1
ATOM 920 O O . PHE A 1 118 ? 6.831 12.087 12.626 1.00 87.31 118 PHE A O 1
ATOM 927 N N . TRP A 1 119 ? 4.659 12.373 13.120 1.00 85.75 119 TRP A N 1
ATOM 928 C CA . TRP A 1 119 ? 4.183 11.285 12.260 1.00 85.75 119 TRP A CA 1
ATOM 929 C C . TRP A 1 119 ? 4.450 11.522 10.771 1.00 85.75 119 TRP A C 1
ATOM 931 O O . TRP A 1 119 ? 4.777 10.568 10.060 1.00 85.75 119 TRP A O 1
ATOM 941 N N . VAL A 1 120 ? 4.427 12.777 10.303 1.00 86.12 120 VAL A N 1
ATOM 942 C CA . VAL A 1 120 ? 4.889 13.133 8.947 1.00 86.12 120 VAL A CA 1
ATOM 943 C C . VAL A 1 120 ? 6.356 12.739 8.769 1.00 86.12 120 VAL A C 1
ATOM 945 O O . VAL A 1 120 ? 6.682 11.993 7.846 1.00 86.12 120 VAL A O 1
ATOM 948 N N . LYS A 1 121 ? 7.242 13.171 9.678 1.00 88.31 121 LYS A N 1
ATOM 949 C CA . LYS A 1 121 ? 8.679 12.850 9.609 1.00 88.31 121 LYS A CA 1
ATOM 950 C C . LYS A 1 121 ? 8.942 11.347 9.728 1.00 88.31 121 LYS A C 1
ATOM 952 O O . LYS A 1 121 ? 9.772 10.812 8.995 1.00 88.31 121 LYS A O 1
ATOM 957 N N . ALA A 1 122 ? 8.231 10.660 10.620 1.00 88.81 122 ALA A N 1
ATOM 958 C CA . ALA A 1 122 ? 8.350 9.217 10.803 1.00 88.81 122 ALA A CA 1
ATOM 959 C C . ALA A 1 122 ? 7.937 8.454 9.533 1.00 88.81 122 ALA A C 1
ATOM 961 O O . ALA A 1 122 ? 8.657 7.562 9.085 1.00 88.81 122 ALA A O 1
ATOM 962 N N . THR A 1 123 ? 6.825 8.844 8.903 1.00 86.62 123 THR A N 1
ATOM 963 C CA . THR A 1 123 ? 6.343 8.207 7.667 1.00 86.62 123 THR A CA 1
ATOM 964 C C . THR A 1 123 ? 7.268 8.503 6.489 1.00 86.62 123 THR A C 1
ATOM 966 O O . THR A 1 123 ? 7.617 7.585 5.750 1.00 86.62 123 THR A O 1
ATOM 969 N N . GLN A 1 124 ? 7.741 9.749 6.355 1.00 87.62 124 GLN A N 1
ATOM 970 C CA . GLN A 1 124 ? 8.739 10.132 5.350 1.00 87.62 124 GLN A CA 1
ATOM 971 C C . GLN A 1 124 ? 10.011 9.294 5.466 1.00 87.62 124 GLN A C 1
ATOM 973 O O . GLN A 1 124 ? 10.516 8.824 4.455 1.00 87.62 124 GLN A O 1
ATOM 978 N N . LYS A 1 125 ? 10.505 9.065 6.689 1.00 89.00 125 LYS A N 1
ATOM 979 C CA . LYS A 1 125 ? 11.671 8.206 6.931 1.00 89.00 125 LYS A CA 1
ATOM 980 C C . LYS A 1 125 ? 11.402 6.748 6.546 1.00 89.00 125 LYS A C 1
ATOM 982 O O . LYS A 1 125 ? 12.277 6.098 5.987 1.00 89.00 125 LYS A O 1
ATOM 987 N N . ASN A 1 126 ? 10.211 6.231 6.843 1.00 87.69 126 ASN A N 1
ATOM 988 C CA . ASN A 1 126 ? 9.856 4.838 6.558 1.00 87.69 126 ASN A CA 1
ATOM 989 C C . ASN A 1 126 ? 9.679 4.557 5.062 1.00 87.69 126 ASN A C 1
ATOM 991 O O . ASN A 1 126 ? 9.909 3.430 4.622 1.00 87.69 126 ASN A O 1
ATOM 995 N N . TRP A 1 127 ? 9.222 5.547 4.293 1.00 89.50 127 TRP A N 1
ATOM 996 C CA . TRP A 1 127 ? 8.904 5.406 2.871 1.00 89.50 127 TRP A CA 1
ATOM 997 C C . TRP A 1 127 ? 9.868 6.179 1.965 1.00 89.50 127 TRP A C 1
ATOM 999 O O . TRP A 1 127 ? 9.491 6.563 0.862 1.00 89.50 127 TRP A O 1
ATOM 1009 N N . ASP A 1 128 ? 11.110 6.366 2.415 1.00 85.88 128 ASP A N 1
ATOM 1010 C CA . ASP A 1 128 ? 12.163 7.028 1.647 1.00 85.88 128 ASP A CA 1
ATOM 1011 C C . ASP A 1 128 ? 12.831 6.083 0.639 1.00 85.88 128 ASP A C 1
ATOM 1013 O O . ASP A 1 128 ? 13.113 4.910 0.916 1.00 85.88 128 ASP A O 1
ATOM 1017 N N . GLY A 1 129 ? 13.103 6.616 -0.548 1.00 83.75 129 GLY A N 1
ATOM 1018 C CA . GLY A 1 129 ? 13.861 5.945 -1.591 1.00 83.75 129 GLY A CA 1
ATOM 1019 C C . GLY A 1 129 ? 13.230 4.657 -2.123 1.00 83.75 129 GLY A C 1
ATOM 1020 O O . GLY A 1 129 ? 12.025 4.406 -2.041 1.00 83.75 129 GLY A O 1
ATOM 1021 N N . ASP A 1 130 ? 14.067 3.835 -2.749 1.00 78.19 130 ASP A N 1
ATOM 1022 C CA . ASP A 1 130 ? 13.624 2.681 -3.530 1.00 78.19 130 ASP A CA 1
ATOM 1023 C C . ASP A 1 130 ? 13.013 1.563 -2.665 1.00 78.19 130 ASP A C 1
ATOM 1025 O O . ASP A 1 130 ? 12.008 0.948 -3.030 1.00 78.19 130 ASP A O 1
ATOM 1029 N N . ASP A 1 131 ? 13.586 1.331 -1.485 1.00 80.62 131 ASP A N 1
ATOM 1030 C CA . ASP A 1 131 ? 13.060 0.399 -0.486 1.00 80.62 131 ASP A CA 1
ATOM 1031 C C . ASP A 1 131 ? 11.736 0.898 0.119 1.00 80.62 131 ASP A C 1
ATOM 1033 O O . ASP A 1 131 ? 10.743 0.162 0.146 1.00 80.62 131 ASP A O 1
ATOM 1037 N N . GLY A 1 132 ? 11.679 2.179 0.494 1.00 85.25 132 GLY A N 1
ATOM 1038 C CA . GLY A 1 132 ? 10.470 2.824 0.990 1.00 85.25 132 GLY A CA 1
ATOM 1039 C C . GLY A 1 132 ? 9.315 2.779 -0.010 1.00 85.25 132 GLY A C 1
ATOM 1040 O O . GLY A 1 132 ? 8.189 2.449 0.367 1.00 85.25 132 GLY A O 1
ATOM 1041 N N . ARG A 1 133 ? 9.592 2.984 -1.307 1.00 84.25 133 ARG A N 1
ATOM 1042 C CA . ARG A 1 133 ? 8.600 2.828 -2.386 1.00 84.25 133 ARG A CA 1
ATOM 1043 C C . ARG A 1 133 ? 8.014 1.421 -2.431 1.00 84.25 133 ARG A C 1
ATOM 1045 O O . ARG A 1 133 ? 6.798 1.265 -2.560 1.00 84.25 133 ARG A O 1
ATOM 1052 N N . ARG A 1 134 ? 8.861 0.387 -2.338 1.00 80.88 134 ARG A N 1
ATOM 1053 C CA . ARG A 1 134 ? 8.408 -1.014 -2.345 1.00 80.88 134 ARG A CA 1
ATOM 1054 C C . ARG A 1 134 ? 7.549 -1.323 -1.122 1.00 80.88 134 ARG A C 1
ATOM 1056 O O . ARG A 1 134 ? 6.491 -1.929 -1.288 1.00 80.88 134 ARG A O 1
ATOM 1063 N N . ARG A 1 135 ? 7.947 -0.856 0.068 1.00 84.69 135 ARG A N 1
ATOM 1064 C CA . ARG A 1 135 ? 7.143 -0.984 1.296 1.00 84.69 135 ARG A CA 1
ATOM 1065 C C . ARG A 1 135 ? 5.798 -0.288 1.168 1.00 84.69 135 ARG A C 1
ATOM 1067 O O . ARG A 1 135 ? 4.779 -0.945 1.349 1.00 84.69 135 ARG A O 1
ATOM 1074 N N . ALA A 1 136 ? 5.782 0.996 0.809 1.00 84.81 136 ALA A N 1
ATOM 1075 C CA . ALA A 1 136 ? 4.555 1.778 0.667 1.00 84.81 136 ALA A CA 1
ATOM 1076 C C . ALA A 1 136 ? 3.572 1.105 -0.304 1.00 84.81 136 ALA A C 1
ATOM 1078 O O . ALA A 1 136 ? 2.396 0.932 0.016 1.00 84.81 136 ALA A O 1
ATOM 1079 N N . ARG A 1 137 ? 4.075 0.629 -1.455 1.00 84.00 137 ARG A N 1
ATOM 1080 C CA . ARG A 1 137 ? 3.290 -0.136 -2.433 1.00 84.00 137 ARG A CA 1
ATOM 1081 C C . ARG A 1 137 ? 2.692 -1.404 -1.823 1.00 84.00 137 ARG A C 1
ATOM 1083 O O . ARG A 1 137 ? 1.498 -1.637 -1.983 1.00 84.00 137 ARG A O 1
ATOM 1090 N N . MET A 1 138 ? 3.500 -2.231 -1.159 1.00 83.81 138 MET A N 1
ATOM 1091 C CA . MET A 1 138 ? 3.010 -3.487 -0.581 1.00 83.81 138 MET A CA 1
ATOM 1092 C C . MET A 1 138 ? 2.017 -3.248 0.560 1.00 83.81 138 MET A C 1
ATOM 1094 O O . MET A 1 138 ? 0.992 -3.921 0.606 1.00 83.81 138 MET A O 1
ATOM 1098 N N . CYS A 1 139 ? 2.252 -2.251 1.418 1.00 83.69 139 CYS A N 1
ATOM 1099 C CA . CYS A 1 139 ? 1.301 -1.851 2.455 1.00 83.69 139 CYS A CA 1
ATOM 1100 C C . CYS A 1 139 ? -0.045 -1.427 1.853 1.00 83.69 139 CYS A C 1
ATOM 1102 O O . CYS A 1 139 ? -1.084 -1.884 2.318 1.00 83.69 139 CYS A O 1
ATOM 1104 N N . ALA A 1 140 ? -0.038 -0.606 0.799 1.00 82.50 140 ALA A N 1
ATOM 1105 C CA . ALA A 1 140 ? -1.264 -0.153 0.143 1.00 82.50 140 ALA A CA 1
ATOM 1106 C C . ALA A 1 140 ? -2.033 -1.301 -0.535 1.00 82.50 140 ALA A C 1
ATOM 1108 O O . ALA A 1 140 ? -3.256 -1.368 -0.420 1.00 82.50 140 ALA A O 1
ATOM 1109 N N . ILE A 1 141 ? -1.328 -2.224 -1.202 1.00 78.69 141 ILE A N 1
ATOM 1110 C CA . ILE A 1 141 ? -1.937 -3.419 -1.810 1.00 78.69 141 ILE A CA 1
ATOM 1111 C C . ILE A 1 141 ? -2.584 -4.287 -0.733 1.00 78.69 141 ILE A C 1
ATOM 1113 O O . ILE A 1 141 ? -3.753 -4.634 -0.865 1.00 78.69 141 ILE A O 1
ATOM 1117 N N . ASN A 1 142 ? -1.856 -4.593 0.342 1.00 75.12 142 ASN A N 1
ATOM 1118 C CA . ASN A 1 142 ? -2.370 -5.427 1.425 1.00 75.12 142 ASN A CA 1
ATOM 1119 C C . ASN A 1 142 ? -3.546 -4.756 2.137 1.00 75.12 142 ASN A C 1
ATOM 1121 O O . ASN A 1 142 ? -4.511 -5.425 2.482 1.00 75.12 142 ASN A O 1
ATOM 1125 N N . LEU A 1 143 ? -3.504 -3.435 2.327 1.00 78.62 143 LEU A N 1
ATOM 1126 C CA . LEU A 1 143 ? -4.607 -2.705 2.942 1.00 78.62 143 LEU A CA 1
ATOM 1127 C C . LEU A 1 143 ? -5.861 -2.742 2.060 1.00 78.62 143 LEU A C 1
ATOM 1129 O O . LEU A 1 143 ? -6.951 -2.964 2.582 1.00 78.62 143 LEU A O 1
ATOM 1133 N N . ARG A 1 144 ? -5.720 -2.545 0.743 1.00 76.06 144 ARG A N 1
ATOM 1134 C CA . ARG A 1 144 ? -6.844 -2.528 -0.206 1.00 76.06 144 ARG A CA 1
ATOM 1135 C C . ARG A 1 144 ? -7.425 -3.916 -0.473 1.00 76.06 144 ARG A C 1
ATOM 1137 O O . ARG A 1 144 ? -8.638 -4.042 -0.580 1.00 76.06 144 ARG A O 1
ATOM 1144 N N . ASN A 1 145 ? -6.567 -4.923 -0.602 1.00 71.81 145 ASN A N 1
ATOM 1145 C CA . ASN A 1 145 ? -6.933 -6.264 -1.062 1.00 71.81 145 ASN A CA 1
ATOM 1146 C C . ASN A 1 145 ? -6.963 -7.296 0.074 1.00 71.81 145 ASN A C 1
ATOM 1148 O O . ASN A 1 145 ? -6.862 -8.489 -0.191 1.00 71.81 145 ASN A O 1
ATOM 1152 N N . ARG A 1 146 ? -7.041 -6.863 1.338 1.00 72.81 146 ARG A N 1
ATOM 1153 C CA . ARG A 1 146 ? -7.211 -7.792 2.461 1.00 72.81 146 ARG A CA 1
ATOM 1154 C C . ARG A 1 146 ? -8.538 -8.536 2.329 1.00 72.81 146 ARG A C 1
ATOM 1156 O O . ARG A 1 146 ? -9.570 -7.911 2.081 1.00 72.81 146 ARG A O 1
ATOM 1163 N N . ASP A 1 147 ? -8.506 -9.845 2.548 1.00 76.00 147 ASP A N 1
ATOM 1164 C CA . ASP A 1 147 ? -9.720 -10.655 2.597 1.00 76.00 147 ASP A CA 1
ATOM 1165 C C . ASP A 1 147 ? -10.628 -10.192 3.742 1.00 76.00 147 ASP A C 1
ATOM 1167 O O . ASP A 1 147 ? -10.167 -9.838 4.833 1.00 76.00 147 ASP A O 1
ATOM 1171 N N . GLY A 1 148 ? -11.939 -10.224 3.502 1.00 78.94 148 GLY A N 1
ATOM 1172 C CA . GLY A 1 148 ? -12.932 -9.933 4.529 1.00 78.94 148 GLY A CA 1
ATOM 1173 C C . GLY A 1 148 ? -12.901 -10.954 5.673 1.00 78.94 148 GLY A C 1
ATOM 1174 O O . GLY A 1 148 ? -12.571 -12.131 5.493 1.00 78.94 148 GLY A O 1
ATOM 1175 N N . LEU A 1 149 ? -13.275 -10.505 6.872 1.00 85.81 149 LEU A N 1
ATOM 1176 C CA . LEU A 1 149 ? -13.476 -11.383 8.031 1.00 85.81 149 LEU A CA 1
ATOM 1177 C C . LEU A 1 149 ? -14.947 -11.774 8.231 1.00 85.81 149 LEU A C 1
ATOM 1179 O O . LEU A 1 149 ? -15.205 -12.693 8.998 1.00 85.81 149 LEU A O 1
ATOM 1183 N N . HIS A 1 150 ? -15.903 -11.129 7.545 1.00 90.06 150 HIS A N 1
ATOM 1184 C CA . HIS A 1 150 ? -17.346 -11.270 7.810 1.00 90.06 150 HIS A CA 1
ATOM 1185 C C . HIS A 1 150 ? -17.840 -12.717 7.807 1.00 90.06 150 HIS A C 1
ATOM 1187 O O . HIS A 1 150 ? -18.557 -13.112 8.720 1.00 90.06 150 HIS A O 1
ATOM 1193 N N . SER A 1 151 ? -17.392 -13.533 6.849 1.00 86.56 151 SER A N 1
ATOM 1194 C CA . SER A 1 151 ? -17.763 -14.953 6.760 1.00 86.56 151 SER A CA 1
ATOM 1195 C C . SER A 1 151 ? -17.197 -15.827 7.881 1.00 86.56 151 SER A C 1
ATOM 1197 O O . SER A 1 151 ? -17.497 -17.009 7.907 1.00 86.56 151 SER A O 1
ATOM 1199 N N . ARG A 1 152 ? -16.370 -15.278 8.775 1.00 92.88 152 ARG A N 1
ATOM 1200 C CA . ARG A 1 152 ? -15.705 -15.978 9.885 1.00 92.88 152 ARG A CA 1
ATOM 1201 C C . ARG A 1 152 ? -16.016 -15.360 11.248 1.00 92.88 152 ARG A C 1
ATOM 1203 O O . ARG A 1 152 ? -15.596 -15.894 12.266 1.00 92.88 152 ARG A O 1
ATOM 1210 N N . LEU A 1 153 ? -16.746 -14.240 11.304 1.00 94.19 153 LEU A N 1
ATOM 1211 C CA . LEU A 1 153 ? -17.064 -13.589 12.583 1.00 94.19 153 LEU A CA 1
ATOM 1212 C C . LEU A 1 153 ? -17.957 -14.460 13.477 1.00 94.19 153 LEU A C 1
ATOM 1214 O O . LEU A 1 153 ? -17.893 -14.336 14.698 1.00 94.19 153 LEU A O 1
ATOM 1218 N N . PHE A 1 154 ? -18.717 -15.393 12.892 1.00 95.19 154 PHE A N 1
ATOM 1219 C CA . PHE A 1 154 ? -19.491 -16.366 13.657 1.00 95.19 154 PHE A CA 1
ATOM 1220 C C . PHE A 1 154 ? -18.608 -17.349 14.446 1.00 95.19 154 PHE A C 1
ATOM 1222 O O . PHE A 1 154 ? -19.073 -17.886 15.441 1.00 95.19 154 PHE A O 1
ATOM 1229 N N . ASP A 1 155 ? -17.344 -17.577 14.073 1.00 96.44 155 ASP A N 1
ATOM 1230 C CA . ASP A 1 155 ? -16.442 -18.469 14.823 1.00 96.44 155 ASP A CA 1
ATOM 1231 C C . ASP A 1 155 ? -15.940 -17.838 16.139 1.00 96.44 155 ASP A C 1
ATOM 1233 O O . ASP A 1 155 ? -15.318 -18.503 16.971 1.00 96.44 155 ASP A O 1
ATOM 1237 N N . VAL A 1 156 ? -16.191 -16.543 16.361 1.00 96.12 156 VAL A N 1
ATOM 1238 C CA . VAL A 1 156 ? -15.730 -15.823 17.553 1.00 96.12 156 VAL A CA 1
ATOM 1239 C C . VAL A 1 156 ? -16.621 -16.160 18.753 1.00 96.12 156 VAL A C 1
ATOM 1241 O O . VAL A 1 156 ? -17.674 -15.562 18.951 1.00 96.12 156 VAL A O 1
ATOM 1244 N N . GLY A 1 157 ? -16.163 -17.103 19.580 1.00 95.75 157 GLY A N 1
ATOM 1245 C CA . GLY A 1 157 ? -16.848 -17.566 20.798 1.00 95.75 157 GLY A CA 1
ATOM 1246 C C . GLY A 1 157 ? -16.454 -16.856 22.102 1.00 95.75 157 GLY A C 1
ATOM 1247 O O . GLY A 1 157 ? -16.736 -17.365 23.185 1.00 95.75 157 GLY A O 1
ATOM 1248 N N . ILE A 1 158 ? -15.753 -15.721 22.030 1.00 94.94 158 ILE A N 1
ATOM 1249 C CA . ILE A 1 158 ? -15.246 -14.975 23.199 1.00 94.94 158 ILE A CA 1
ATOM 1250 C C . ILE A 1 158 ? -15.907 -13.597 23.312 1.00 94.94 158 ILE A C 1
ATOM 1252 O O . ILE A 1 158 ? -16.410 -13.096 22.304 1.00 94.94 158 ILE A O 1
ATOM 1256 N N . PRO A 1 159 ? -15.926 -12.967 24.503 1.00 96.19 159 PRO A N 1
ATOM 1257 C CA . PRO A 1 159 ? -16.402 -11.594 24.651 1.00 96.19 159 PRO A CA 1
ATOM 1258 C C . PRO A 1 159 ? -15.657 -10.624 23.724 1.00 96.19 159 PRO A C 1
ATOM 1260 O O . PRO A 1 159 ? -14.435 -10.705 23.587 1.00 96.19 159 PRO A O 1
ATOM 1263 N N . VAL A 1 160 ? -16.386 -9.685 23.123 1.00 97.12 160 VAL A N 1
ATOM 1264 C CA . VAL A 1 160 ? -15.875 -8.689 22.175 1.00 97.12 160 VAL A CA 1
ATOM 1265 C C . VAL A 1 160 ? -16.219 -7.285 22.666 1.00 97.12 160 VAL A C 1
ATOM 1267 O O . VAL A 1 160 ? -17.382 -6.954 22.883 1.00 97.12 160 VAL A O 1
ATOM 1270 N N . LEU A 1 161 ? -15.200 -6.434 22.784 1.00 97.31 161 LEU A N 1
ATOM 1271 C CA . LEU A 1 161 ? -15.363 -4.987 22.912 1.00 97.31 161 LEU A CA 1
ATOM 1272 C C . LEU A 1 161 ? -14.921 -4.321 21.611 1.00 97.31 161 LEU A C 1
ATOM 1274 O O . LEU A 1 161 ? -13.750 -4.400 21.239 1.00 97.31 161 LEU A O 1
ATOM 1278 N N . TRP A 1 162 ? -15.842 -3.619 20.961 1.00 97.94 162 TRP A N 1
ATOM 1279 C CA . TRP A 1 162 ? -15.561 -2.763 19.816 1.00 97.94 162 TRP A CA 1
ATOM 1280 C C . TRP A 1 162 ? -15.686 -1.302 20.250 1.00 97.94 162 TRP A C 1
ATOM 1282 O O . TRP A 1 162 ? -16.756 -0.859 20.658 1.00 97.94 162 TRP A O 1
ATOM 1292 N N . LEU A 1 163 ? -14.595 -0.538 20.156 1.00 98.19 163 LEU A N 1
ATOM 1293 C CA . LEU A 1 163 ? -14.598 0.910 20.380 1.00 98.19 163 LEU A CA 1
ATOM 1294 C C . LEU A 1 163 ? -14.588 1.635 19.037 1.00 98.19 163 LEU A C 1
ATOM 1296 O O . LEU A 1 163 ? -13.727 1.348 18.206 1.00 98.19 163 LEU A O 1
ATOM 1300 N N . HIS A 1 164 ? -15.522 2.561 18.822 1.00 98.25 164 HIS A N 1
ATOM 1301 C CA . HIS A 1 164 ? -15.623 3.308 17.564 1.00 98.25 164 HIS A CA 1
ATOM 1302 C C . HIS A 1 164 ? -15.786 4.801 17.827 1.00 98.25 164 HIS A C 1
ATOM 1304 O O . HIS A 1 164 ? -16.575 5.189 18.679 1.00 98.25 164 HIS A O 1
ATOM 1310 N N . GLY A 1 165 ? -15.049 5.647 17.115 1.00 96.94 165 GLY A N 1
ATOM 1311 C CA . GLY A 1 165 ? -15.174 7.097 17.239 1.00 96.94 165 GLY A CA 1
ATOM 1312 C C . GLY A 1 165 ? -16.274 7.656 16.334 1.00 96.94 165 GLY A C 1
ATOM 1313 O O . GLY A 1 165 ? -16.372 7.265 15.174 1.00 96.94 165 GLY A O 1
ATOM 1314 N N . ASP A 1 166 ? -17.105 8.570 16.827 1.00 96.62 166 ASP A N 1
ATOM 1315 C CA . ASP A 1 166 ? -18.194 9.172 16.034 1.00 96.62 166 ASP A CA 1
ATOM 1316 C C . ASP A 1 166 ? -17.737 10.221 14.998 1.00 96.62 166 ASP A C 1
ATOM 1318 O O . ASP A 1 166 ? -18.532 10.641 14.159 1.00 96.62 166 ASP A O 1
ATOM 1322 N N . GLN A 1 167 ? -16.462 10.616 15.028 1.00 95.19 167 GLN A N 1
ATOM 1323 C CA . GLN A 1 167 ? -15.809 11.493 14.051 1.00 95.19 167 GLN A CA 1
ATOM 1324 C C . GLN A 1 167 ? -14.794 10.733 13.178 1.00 95.19 167 GLN A C 1
ATOM 1326 O O . GLN A 1 167 ? -13.933 11.349 12.545 1.00 95.19 167 GLN A O 1
ATOM 1331 N N . ASP A 1 168 ? -14.857 9.398 13.140 1.00 94.94 168 ASP A N 1
ATOM 1332 C CA . ASP A 1 168 ? -14.063 8.597 12.208 1.00 94.94 168 ASP A CA 1
ATOM 1333 C C . ASP A 1 168 ? -14.537 8.850 10.763 1.00 94.94 168 ASP A C 1
ATOM 1335 O O . ASP A 1 168 ? -15.645 8.492 10.362 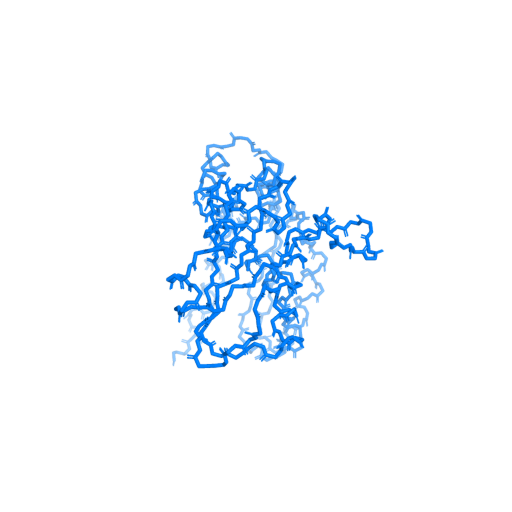1.00 94.94 168 ASP A O 1
ATOM 1339 N N . VAL A 1 169 ? -13.679 9.502 9.973 1.00 91.94 169 VAL A N 1
ATOM 1340 C CA . VAL A 1 169 ? -13.939 9.834 8.562 1.00 91.94 169 VAL A CA 1
ATOM 1341 C C . VAL A 1 169 ? -13.574 8.700 7.598 1.00 91.94 169 VAL A C 1
ATOM 1343 O O . VAL A 1 169 ? -13.813 8.819 6.397 1.00 91.94 169 VAL A O 1
ATOM 1346 N N . VAL A 1 170 ? -12.965 7.623 8.100 1.00 91.81 170 VAL A N 1
ATOM 1347 C CA . VAL A 1 170 ? -12.572 6.437 7.330 1.00 91.81 170 VAL A CA 1
ATOM 1348 C C . VAL A 1 170 ? -13.663 5.372 7.404 1.00 91.81 170 VAL A C 1
ATOM 1350 O O . VAL A 1 170 ? -14.023 4.799 6.376 1.00 91.81 170 VAL A O 1
ATOM 1353 N N . TYR A 1 171 ? -14.207 5.120 8.598 1.00 92.94 171 TYR A N 1
ATOM 1354 C CA . TYR A 1 171 ? -15.247 4.116 8.830 1.00 92.94 171 TYR A CA 1
ATOM 1355 C C . TYR A 1 171 ? -16.409 4.687 9.642 1.00 92.94 171 TYR A C 1
ATOM 1357 O O . TYR A 1 171 ? -16.217 5.263 10.709 1.00 92.94 171 TYR A O 1
ATOM 1365 N N . SER A 1 172 ? -17.637 4.475 9.167 1.00 95.94 172 SER A N 1
ATOM 1366 C CA . SER A 1 172 ? -18.823 5.027 9.824 1.00 95.94 172 SER A CA 1
ATOM 1367 C C . SER A 1 172 ? -19.239 4.229 11.065 1.00 95.94 172 SER A C 1
ATOM 1369 O O . SER A 1 172 ? -19.069 3.010 11.130 1.00 95.94 172 SER A O 1
ATOM 1371 N N . VAL A 1 173 ? -19.880 4.905 12.022 1.00 97.62 173 VAL A N 1
ATOM 1372 C CA . VAL A 1 173 ? -20.538 4.245 13.165 1.00 97.62 173 VAL A CA 1
ATOM 1373 C C . VAL A 1 173 ? -21.615 3.259 12.694 1.00 97.62 173 VAL A C 1
ATOM 1375 O O . VAL A 1 173 ? -21.763 2.198 13.292 1.00 97.62 173 VAL A O 1
ATOM 1378 N N . ALA A 1 174 ? -22.326 3.563 11.603 1.00 98.00 174 ALA A N 1
ATOM 1379 C CA . ALA A 1 174 ? -23.353 2.680 11.050 1.00 98.00 174 ALA A CA 1
ATOM 1380 C C . ALA A 1 174 ? -22.768 1.329 10.599 1.00 98.00 174 ALA A C 1
ATOM 1382 O O . ALA A 1 174 ? -23.360 0.288 10.866 1.00 98.00 174 ALA A O 1
ATOM 1383 N N . ASN A 1 175 ? -21.571 1.324 9.995 1.00 95.75 175 ASN A N 1
ATOM 1384 C CA . ASN A 1 175 ? -20.862 0.080 9.681 1.00 95.75 175 ASN A CA 1
ATOM 1385 C C . ASN A 1 175 ? -20.585 -0.733 10.948 1.00 95.75 175 ASN A C 1
ATOM 1387 O O . ASN A 1 175 ? -20.905 -1.915 10.987 1.00 95.75 175 ASN A O 1
ATOM 1391 N N . ALA A 1 176 ? -20.052 -0.107 12.000 1.00 96.81 176 ALA A N 1
ATOM 1392 C CA . ALA A 1 176 ? -19.781 -0.801 13.259 1.00 96.81 176 ALA A CA 1
ATOM 1393 C C . ALA A 1 176 ? -21.066 -1.354 13.906 1.00 96.81 176 ALA A C 1
ATOM 1395 O O . ALA A 1 176 ? -21.066 -2.471 14.421 1.00 96.81 176 ALA A O 1
ATOM 1396 N N . GLN A 1 177 ? -22.170 -0.603 13.848 1.00 98.12 177 GLN A N 1
ATOM 1397 C CA . GLN A 1 177 ? -23.478 -1.020 14.365 1.00 98.12 177 GLN A CA 1
ATOM 1398 C C . GLN A 1 177 ? -24.053 -2.227 13.620 1.00 98.12 177 GLN A C 1
ATOM 1400 O O . GLN A 1 177 ? -24.673 -3.082 14.249 1.00 98.12 177 GLN A O 1
ATOM 1405 N N . GLU A 1 178 ? -23.862 -2.316 12.305 1.00 97.25 178 GLU A N 1
ATOM 1406 C CA . GLU A 1 178 ? -24.291 -3.483 11.532 1.00 97.25 178 GLU A CA 1
ATOM 1407 C C . GLU A 1 178 ? -23.347 -4.672 11.724 1.00 97.25 178 GLU A C 1
ATOM 1409 O O . GLU A 1 178 ? -23.794 -5.799 11.929 1.00 97.25 178 GLU A O 1
ATOM 1414 N N . GLU A 1 179 ? -22.038 -4.435 11.719 1.00 96.31 179 GLU A N 1
ATOM 1415 C CA . GLU A 1 179 ? -21.040 -5.504 11.722 1.00 96.31 179 GLU A CA 1
ATOM 1416 C C . GLU A 1 179 ? -20.841 -6.142 13.101 1.00 96.31 179 GLU A C 1
ATOM 1418 O O . GLU A 1 179 ? -20.529 -7.331 13.174 1.00 96.31 179 GLU A O 1
ATOM 1423 N N . ILE A 1 180 ? -21.104 -5.427 14.204 1.00 97.75 180 ILE A N 1
ATOM 1424 C CA . ILE A 1 180 ? -21.085 -6.031 15.547 1.00 97.75 180 ILE A CA 1
ATOM 1425 C C . ILE A 1 180 ? -22.130 -7.155 15.687 1.00 97.75 180 ILE A C 1
ATOM 1427 O O . ILE A 1 180 ? -21.926 -8.100 16.445 1.00 97.75 180 ILE A O 1
ATOM 1431 N N . LYS A 1 181 ? -23.219 -7.118 14.903 1.00 97.31 181 LYS A N 1
ATOM 1432 C CA . LYS A 1 181 ? -24.265 -8.158 14.897 1.00 97.31 181 LYS A CA 1
ATOM 1433 C C . LYS A 1 181 ? -23.775 -9.488 14.315 1.00 97.31 181 LYS A C 1
ATOM 1435 O O . LYS A 1 181 ? -24.418 -10.514 14.515 1.00 97.31 181 LYS A O 1
ATOM 1440 N N . LEU A 1 182 ? -22.650 -9.484 13.596 1.00 97.56 182 LEU A N 1
ATOM 1441 C CA . LEU A 1 182 ? -22.080 -10.679 12.969 1.00 97.56 182 LEU A CA 1
ATOM 1442 C C . LEU A 1 182 ? -21.346 -11.589 13.969 1.00 97.56 182 LEU A C 1
ATOM 1444 O O . LEU A 1 182 ? -21.082 -12.748 13.654 1.00 97.56 182 LEU A O 1
ATOM 1448 N N . PHE A 1 183 ? -21.055 -11.108 15.182 1.00 97.56 183 PHE A N 1
ATOM 1449 C CA . PHE A 1 183 ? -20.452 -11.890 16.270 1.00 97.56 183 PHE A CA 1
ATOM 1450 C C . PHE A 1 183 ? -21.490 -12.775 16.987 1.00 97.56 183 PHE A C 1
ATOM 1452 O O . PHE A 1 183 ? -21.635 -12.728 18.206 1.00 97.56 183 PHE A O 1
ATOM 1459 N N . VAL A 1 184 ? -22.232 -13.586 16.228 1.00 97.19 184 VAL A N 1
ATOM 1460 C CA . VAL A 1 184 ? -23.424 -14.319 16.705 1.00 97.19 184 VAL A CA 1
ATOM 1461 C C . VAL A 1 184 ? -23.153 -15.339 17.815 1.00 97.19 184 VAL A C 1
ATOM 1463 O O . VAL A 1 184 ? -24.059 -15.647 18.582 1.00 97.19 184 VAL A O 1
ATOM 1466 N N . ASN A 1 185 ? -21.922 -15.846 17.916 1.00 97.19 185 ASN A N 1
ATOM 1467 C CA . ASN A 1 185 ? -21.521 -16.808 18.947 1.00 97.19 185 ASN A CA 1
ATOM 1468 C C . ASN A 1 185 ? -20.713 -16.166 20.086 1.00 97.19 185 ASN A C 1
ATOM 1470 O O . ASN A 1 185 ? -20.283 -16.870 21.002 1.00 97.19 185 ASN A O 1
ATOM 1474 N N . SER A 1 186 ? -20.510 -14.845 20.063 1.00 97.00 186 SER A N 1
ATOM 1475 C CA . SER A 1 186 ? -19.870 -14.155 21.178 1.00 97.00 186 SER A CA 1
ATOM 1476 C C . SER A 1 186 ? -20.831 -14.123 22.372 1.00 97.00 186 SER A C 1
ATOM 1478 O O . SER A 1 186 ? -21.977 -13.701 22.218 1.00 97.00 186 SER A O 1
ATOM 1480 N N . PRO A 1 187 ? -20.394 -14.514 23.584 1.00 93.94 187 PRO A N 1
ATOM 1481 C CA . PRO A 1 187 ? -21.230 -14.438 24.781 1.00 93.94 187 PRO A CA 1
ATOM 1482 C C . PRO A 1 187 ? -21.536 -12.993 25.210 1.00 93.94 187 PRO A C 1
ATOM 1484 O O . PRO A 1 187 ? -22.435 -12.779 26.020 1.00 93.94 187 PRO A O 1
ATOM 1487 N N . ASP A 1 188 ? -20.775 -12.013 24.711 1.00 95.31 188 ASP A N 1
ATOM 1488 C CA . ASP A 1 188 ? -21.012 -10.585 24.915 1.00 95.31 188 ASP A CA 1
ATOM 1489 C C . ASP A 1 188 ? -20.227 -9.780 23.871 1.00 95.3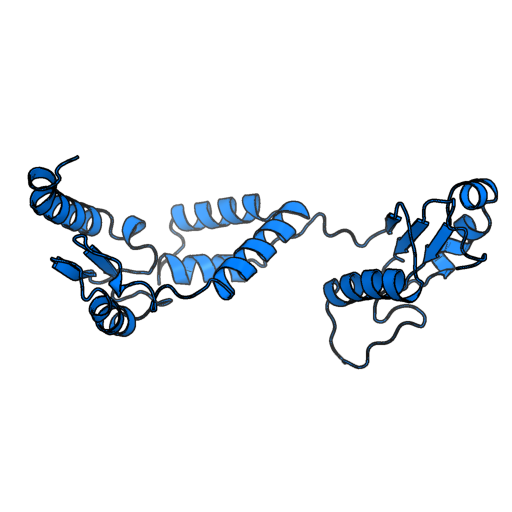1 188 ASP A C 1
ATOM 1491 O O . ASP A 1 188 ? -19.019 -9.583 24.019 1.00 95.31 188 ASP A O 1
ATOM 1495 N N . ALA A 1 189 ? -20.911 -9.331 22.818 1.00 97.56 189 ALA A N 1
ATOM 1496 C CA . ALA A 1 189 ? -20.365 -8.413 21.826 1.00 97.56 189 ALA A CA 1
ATOM 1497 C C . ALA A 1 189 ? -20.940 -7.011 22.051 1.00 97.56 189 ALA A C 1
ATOM 1499 O O . ALA A 1 189 ? -22.119 -6.758 21.804 1.00 97.56 189 ALA A O 1
ATOM 1500 N N . THR A 1 190 ? -20.096 -6.088 22.511 1.00 97.31 190 THR A N 1
ATOM 1501 C CA . THR A 1 190 ? -20.490 -4.714 22.829 1.00 97.31 190 THR A CA 1
ATOM 1502 C C . THR A 1 190 ? -19.773 -3.723 21.916 1.00 97.31 190 THR A C 1
ATOM 1504 O O . THR A 1 190 ? -18.543 -3.670 21.882 1.00 97.31 190 THR A O 1
ATOM 1507 N N . LEU A 1 191 ? -20.552 -2.882 21.232 1.00 98.19 191 LEU A N 1
ATOM 1508 C CA . LEU A 1 191 ? -20.068 -1.673 20.566 1.00 98.19 191 LEU A CA 1
ATOM 1509 C C . LEU A 1 191 ? -20.225 -0.472 21.506 1.00 98.19 191 LEU A C 1
ATOM 1511 O O . LEU A 1 191 ? -21.335 -0.155 21.930 1.00 98.19 191 LEU A O 1
ATOM 1515 N N . GLN A 1 192 ? -19.129 0.226 21.791 1.00 98.12 192 GLN A N 1
ATOM 1516 C CA . GLN A 1 192 ? -19.135 1.504 22.497 1.00 98.12 192 GLN A CA 1
ATOM 1517 C C . GLN A 1 192 ? -18.654 2.609 21.554 1.00 98.12 192 GLN A C 1
ATOM 1519 O O . GLN A 1 192 ? -17.509 2.608 21.098 1.00 98.12 192 GLN A O 1
ATOM 1524 N N . VAL A 1 193 ? -19.539 3.569 21.287 1.00 98.38 193 VAL A N 1
ATOM 1525 C CA . VAL A 1 193 ? -19.214 4.761 20.501 1.00 98.38 193 VAL A CA 1
ATOM 1526 C C . VAL A 1 193 ? -18.602 5.821 21.420 1.00 98.38 193 VAL A C 1
ATOM 1528 O O . VAL A 1 193 ? -19.139 6.091 22.494 1.00 98.38 193 VAL A O 1
ATOM 1531 N N . ILE A 1 194 ? -17.467 6.396 21.022 1.00 97.75 194 ILE A N 1
ATOM 1532 C CA . ILE A 1 194 ? -16.745 7.438 21.759 1.00 97.75 194 ILE A CA 1
ATOM 1533 C C . ILE A 1 194 ? -16.954 8.784 21.062 1.00 97.75 194 ILE A C 1
ATOM 1535 O O . ILE A 1 194 ? -16.562 8.962 19.907 1.00 97.75 194 ILE A O 1
ATOM 1539 N N . GLU A 1 195 ? -17.541 9.726 21.798 1.00 96.69 195 GLU A N 1
ATOM 1540 C CA . GLU A 1 195 ? -17.860 11.073 21.325 1.00 96.69 195 GLU A CA 1
ATOM 1541 C C . GLU A 1 195 ? -16.606 11.911 21.013 1.00 96.69 195 GLU A C 1
ATOM 1543 O O . GLU A 1 195 ? -15.609 11.942 21.753 1.00 96.69 195 GLU A O 1
ATOM 1548 N N . GLY A 1 196 ? -16.656 12.611 19.882 1.00 94.25 196 GLY A N 1
ATOM 1549 C CA . GLY A 1 196 ? -15.551 13.374 19.313 1.00 94.25 196 GLY A CA 1
ATOM 1550 C C . GLY A 1 196 ? -14.357 12.508 18.903 1.00 94.25 196 GLY A C 1
ATOM 1551 O O . GLY A 1 196 ? -13.243 13.025 18.819 1.00 94.25 196 GLY A O 1
ATOM 1552 N N . GLY A 1 197 ? -14.532 11.193 18.762 1.00 93.94 197 GLY A N 1
ATOM 1553 C CA . GLY A 1 197 ? -13.451 10.246 18.499 1.00 93.94 197 GLY A CA 1
ATOM 1554 C C . GLY A 1 197 ? -13.110 10.150 17.006 1.00 93.94 197 GLY A C 1
ATOM 1555 O O . GLY A 1 197 ? -13.981 9.752 16.240 1.00 93.94 197 GLY A O 1
ATOM 1556 N N . PRO A 1 198 ? -11.879 10.466 16.563 1.00 93.19 198 PRO A N 1
ATOM 1557 C CA . PRO A 1 198 ? -11.425 10.206 15.196 1.00 93.19 198 PRO A CA 1
ATOM 1558 C C . PRO A 1 198 ? -10.925 8.755 15.034 1.00 93.19 198 PRO A C 1
ATOM 1560 O O . PRO A 1 198 ? -10.959 7.958 15.974 1.00 93.19 198 PRO A O 1
ATOM 1563 N N . HIS A 1 199 ? -10.413 8.414 13.846 1.00 94.31 199 HIS A N 1
ATOM 1564 C CA . HIS A 1 199 ? -9.965 7.058 13.505 1.00 94.31 199 HIS A CA 1
ATOM 1565 C C . HIS A 1 199 ? -8.858 6.517 14.436 1.00 94.31 199 HIS A C 1
ATOM 1567 O O . HIS A 1 199 ? -8.871 5.356 14.849 1.00 94.31 199 HIS A O 1
ATOM 1573 N N . TYR A 1 200 ? -7.894 7.351 14.837 1.00 91.50 200 TYR A N 1
ATOM 1574 C CA . TYR A 1 200 ? -6.812 6.988 15.764 1.00 91.50 200 TYR A CA 1
ATOM 1575 C C . TYR A 1 200 ? -7.230 7.125 17.230 1.00 91.50 200 TYR A C 1
ATOM 1577 O O . TYR A 1 200 ? -6.530 7.711 18.057 1.00 91.50 200 TYR A O 1
ATOM 1585 N N . LEU A 1 201 ? -8.358 6.496 17.556 1.00 91.50 201 LEU A N 1
ATOM 1586 C CA . LEU A 1 201 ? -9.081 6.639 18.815 1.00 91.50 201 LEU A CA 1
ATOM 1587 C C . LEU A 1 201 ? -8.220 6.407 20.062 1.00 91.50 201 LEU A C 1
ATOM 1589 O O . LEU A 1 201 ? -8.241 7.209 20.989 1.00 91.50 201 LEU A O 1
ATOM 1593 N N . LYS A 1 202 ? -7.397 5.352 20.061 1.00 89.19 202 LYS A N 1
ATOM 1594 C CA . LYS A 1 202 ? -6.480 5.020 21.171 1.00 89.19 202 LYS A CA 1
ATOM 1595 C C . LYS A 1 202 ? -5.466 6.120 21.487 1.00 89.19 202 LYS A C 1
ATOM 1597 O O . LYS A 1 202 ? -4.977 6.195 22.604 1.00 89.19 202 LYS A O 1
ATOM 1602 N N . TYR A 1 203 ? -5.126 6.934 20.493 1.00 89.06 203 TYR A N 1
ATOM 1603 C CA . TYR A 1 203 ? -4.179 8.027 20.651 1.00 89.06 203 TYR A CA 1
ATOM 1604 C C . TYR A 1 203 ? -4.901 9.293 21.110 1.00 89.06 203 TYR A C 1
ATOM 1606 O O . TYR A 1 203 ? -4.517 9.925 22.087 1.00 89.06 203 TYR A O 1
ATOM 1614 N N . THR A 1 204 ? -5.980 9.652 20.417 1.00 88.50 204 THR A N 1
ATOM 1615 C CA . THR A 1 204 ? -6.679 10.931 20.604 1.00 88.50 204 THR A CA 1
ATOM 1616 C C . THR A 1 204 ? -7.665 10.933 21.772 1.00 88.50 204 THR A C 1
ATOM 1618 O O . THR A 1 204 ? -8.009 11.997 22.274 1.00 88.50 204 THR A O 1
ATOM 1621 N N . LYS A 1 205 ? -8.141 9.756 22.192 1.00 92.69 205 LYS A N 1
ATOM 1622 C CA . LYS A 1 205 ? -9.127 9.537 23.265 1.00 92.69 205 LYS A CA 1
ATOM 1623 C C . LYS A 1 205 ? -8.624 8.486 24.259 1.00 92.69 205 LYS A C 1
ATOM 1625 O O . LYS A 1 205 ? -9.352 7.582 24.663 1.00 92.69 205 LYS A O 1
ATOM 1630 N N . ALA A 1 206 ? -7.334 8.563 24.600 1.00 93.81 206 ALA A N 1
ATOM 1631 C CA . ALA A 1 206 ? -6.654 7.556 25.416 1.00 93.81 206 ALA A CA 1
ATOM 1632 C C . ALA A 1 206 ? -7.359 7.314 26.762 1.00 93.81 206 ALA A C 1
ATOM 1634 O O . ALA A 1 206 ? -7.571 6.169 27.136 1.00 93.81 206 ALA A O 1
ATOM 1635 N N . LYS A 1 207 ? -7.813 8.373 27.449 1.00 96.00 207 LYS A N 1
ATOM 1636 C CA . LYS A 1 207 ? -8.505 8.251 28.745 1.00 96.00 207 LYS A CA 1
ATOM 1637 C C . LYS A 1 207 ? -9.808 7.457 28.632 1.00 96.00 207 LYS A C 1
ATOM 1639 O O . LYS A 1 207 ? -10.093 6.607 29.470 1.00 96.00 207 LYS A O 1
ATOM 1644 N N . GLU A 1 208 ? -10.603 7.741 27.607 1.00 97.12 208 GLU A N 1
ATOM 1645 C CA . GLU A 1 208 ? -11.885 7.092 27.348 1.00 97.12 208 GLU A CA 1
ATOM 1646 C C . GLU A 1 208 ? -11.691 5.632 26.921 1.00 97.12 208 GLU A C 1
ATOM 1648 O O . GLU A 1 208 ? -12.411 4.746 27.387 1.00 97.12 208 GLU A O 1
ATOM 1653 N N . VAL A 1 209 ? -10.681 5.375 26.084 1.00 96.69 209 VAL A N 1
ATOM 1654 C CA . VAL A 1 209 ? -10.287 4.023 25.670 1.00 96.69 209 VAL A CA 1
ATOM 1655 C C . VAL A 1 209 ? -9.792 3.209 26.869 1.00 96.69 209 VAL A C 1
ATOM 1657 O O . VAL A 1 209 ? -10.275 2.098 27.081 1.00 96.69 209 VAL A O 1
ATOM 1660 N N . ASP A 1 210 ? -8.910 3.764 27.700 1.00 97.31 210 ASP A N 1
ATOM 1661 C CA . ASP A 1 210 ? -8.366 3.096 28.888 1.00 97.31 210 ASP A CA 1
ATOM 1662 C C . ASP A 1 210 ? -9.460 2.778 29.914 1.00 97.31 210 ASP A C 1
ATOM 1664 O O . ASP A 1 210 ? -9.471 1.694 30.507 1.00 97.31 210 ASP A O 1
ATOM 1668 N N . ALA A 1 211 ? -10.427 3.681 30.098 1.00 97.50 211 ALA A N 1
ATOM 1669 C CA . ALA A 1 211 ? -11.579 3.442 30.961 1.00 97.50 211 ALA A CA 1
ATOM 1670 C C . ALA A 1 211 ? -12.457 2.289 30.441 1.00 97.50 211 ALA A C 1
ATOM 1672 O O . ALA A 1 211 ? -12.856 1.413 31.216 1.00 97.50 211 ALA A O 1
ATOM 1673 N N . ALA A 1 212 ? -12.729 2.253 29.131 1.00 96.50 212 ALA A N 1
ATOM 1674 C CA . ALA A 1 212 ? -13.512 1.186 28.511 1.00 96.50 212 ALA A CA 1
ATOM 1675 C C . ALA A 1 212 ? -12.804 -0.175 28.611 1.00 96.50 212 ALA A C 1
ATOM 1677 O O . ALA A 1 212 ? -13.419 -1.165 29.019 1.00 96.50 212 ALA A O 1
ATOM 1678 N N . LEU A 1 213 ? -11.497 -0.210 28.330 1.00 95.75 213 LEU A N 1
ATOM 1679 C CA . LEU A 1 213 ? -10.664 -1.402 28.490 1.00 95.75 213 LEU A CA 1
ATOM 1680 C C . LEU A 1 213 ? -10.654 -1.876 29.944 1.00 95.75 213 LEU A C 1
ATOM 1682 O O . LEU A 1 213 ? -10.919 -3.046 30.204 1.00 95.75 213 LEU A O 1
ATOM 1686 N N . THR A 1 214 ? -10.428 -0.978 30.905 1.00 96.06 214 THR A N 1
ATOM 1687 C CA . THR A 1 214 ? -10.409 -1.315 32.338 1.00 96.06 214 THR A CA 1
ATOM 1688 C C . THR A 1 214 ? -11.729 -1.942 32.782 1.00 96.06 214 THR A C 1
ATOM 1690 O O . THR A 1 214 ? -11.728 -2.966 33.472 1.00 96.06 214 THR A O 1
ATOM 1693 N N . LYS A 1 215 ? -12.865 -1.374 32.356 1.00 94.81 215 LYS A N 1
ATOM 1694 C CA . LYS A 1 215 ? -14.200 -1.918 32.641 1.00 94.81 215 LYS A CA 1
ATOM 1695 C C . LYS A 1 215 ? -14.379 -3.313 32.039 1.00 94.81 215 LYS A C 1
ATOM 1697 O O . LYS A 1 215 ? -14.853 -4.217 32.728 1.00 94.81 215 LYS A O 1
ATOM 1702 N N . PHE A 1 216 ? -13.989 -3.494 30.780 1.00 95.00 216 PHE A N 1
ATOM 1703 C CA . PHE A 1 216 ? -14.094 -4.773 30.081 1.00 95.00 216 PHE A CA 1
ATOM 1704 C C . PHE A 1 216 ? -13.213 -5.850 30.723 1.00 95.00 216 PHE A C 1
ATOM 1706 O O . PHE A 1 216 ? -13.708 -6.915 31.088 1.00 95.00 216 PHE A O 1
ATOM 1713 N N . PHE A 1 217 ? -11.936 -5.554 30.977 1.00 93.62 217 PHE A N 1
ATOM 1714 C CA . PHE A 1 217 ? -11.033 -6.478 31.661 1.00 93.62 217 PHE A CA 1
ATOM 1715 C C . PHE A 1 217 ? -11.528 -6.821 33.064 1.00 93.62 217 PHE A C 1
ATOM 1717 O O . PHE A 1 217 ? -11.567 -7.994 33.419 1.00 93.62 217 PHE A O 1
ATOM 1724 N N . SER A 1 218 ? -11.992 -5.843 33.845 1.00 92.75 218 SER A N 1
ATOM 1725 C CA . SER A 1 218 ? -12.521 -6.103 35.192 1.00 92.75 218 SER A CA 1
ATOM 1726 C C . SER A 1 218 ? -13.696 -7.089 35.190 1.00 92.75 218 SER A C 1
ATOM 1728 O O . SER A 1 218 ? -13.855 -7.854 36.143 1.00 92.75 218 SER A O 1
ATOM 1730 N N . LYS A 1 219 ? -14.499 -7.102 34.115 1.00 90.56 219 LYS A N 1
ATOM 1731 C CA . LYS A 1 219 ? -15.626 -8.025 33.932 1.00 90.56 219 LYS A CA 1
ATOM 1732 C C . LYS A 1 219 ? -15.171 -9.452 33.600 1.00 90.56 219 LYS A C 1
ATOM 1734 O O . LYS A 1 219 ? -15.702 -10.394 34.184 1.00 90.56 219 LYS A O 1
ATOM 1739 N N . TYR A 1 220 ? -14.190 -9.622 32.710 1.00 88.69 220 TYR A N 1
ATOM 1740 C CA . TYR A 1 220 ? -13.842 -10.942 32.154 1.00 88.69 220 TYR A CA 1
ATOM 1741 C C . TYR A 1 220 ? -12.564 -11.576 32.697 1.00 88.69 220 TYR A C 1
ATOM 1743 O O . TYR A 1 220 ? -12.420 -12.794 32.618 1.00 88.69 220 TYR A O 1
ATOM 1751 N N . ILE A 1 221 ? -11.654 -10.812 33.305 1.00 84.75 221 ILE A N 1
ATOM 1752 C CA . ILE A 1 221 ? -10.364 -11.347 33.773 1.00 84.75 221 ILE A CA 1
ATOM 1753 C C . ILE A 1 221 ? -10.533 -12.413 34.866 1.00 84.75 221 ILE A C 1
ATOM 1755 O O . ILE A 1 221 ? -9.706 -13.305 34.995 1.00 84.75 221 ILE A O 1
ATOM 1759 N N . LYS A 1 222 ? -11.641 -12.369 35.619 1.00 69.31 222 LYS A N 1
ATOM 1760 C CA . LYS A 1 222 ? -11.996 -13.382 36.627 1.00 69.31 222 LYS A CA 1
ATOM 1761 C C . LYS A 1 222 ? -12.625 -14.651 36.034 1.00 69.31 222 LYS A C 1
ATOM 1763 O O . LYS A 1 222 ? -12.751 -15.642 36.744 1.00 69.31 222 LYS A O 1
ATOM 1768 N N . GLN A 1 223 ? -13.061 -14.611 34.775 1.00 62.59 223 GLN A N 1
ATOM 1769 C CA . GLN A 1 223 ? -13.762 -15.703 34.086 1.00 62.59 223 GLN A CA 1
ATOM 1770 C C . GLN A 1 223 ? -12.856 -16.467 33.109 1.00 62.59 223 GLN A C 1
ATOM 1772 O O . GLN A 1 223 ? -13.228 -17.543 32.646 1.00 62.59 223 GLN A O 1
ATOM 1777 N N . ALA A 1 224 ? -11.667 -15.937 32.809 1.00 59.94 224 ALA A N 1
ATOM 1778 C CA . ALA A 1 224 ? -10.687 -16.601 31.965 1.00 59.94 224 ALA A CA 1
ATOM 1779 C C . ALA A 1 224 ? -10.087 -17.809 32.704 1.00 59.94 224 ALA A C 1
ATOM 1781 O O . ALA A 1 224 ? -9.246 -17.657 33.590 1.00 59.94 224 ALA A O 1
ATOM 1782 N N . LYS A 1 225 ? -10.519 -19.021 32.343 1.00 58.72 225 LYS A N 1
ATOM 1783 C CA . LYS A 1 225 ? -9.691 -20.210 32.560 1.00 58.72 225 LYS A CA 1
ATOM 1784 C C . LYS A 1 225 ? -8.580 -20.163 31.511 1.00 58.72 225 LYS A C 1
ATOM 1786 O O . LYS A 1 225 ? -8.894 -20.113 30.323 1.00 58.72 225 LYS A O 1
ATOM 1791 N N . LEU A 1 226 ? -7.330 -20.087 31.970 1.00 49.25 226 LEU A N 1
ATOM 1792 C CA . LEU A 1 226 ? -6.148 -20.322 31.135 1.00 49.25 226 LEU A CA 1
ATOM 1793 C C . LEU A 1 226 ? -6.203 -21.724 30.521 1.00 49.25 226 LEU A C 1
ATOM 1795 O O . LEU A 1 226 ? -6.658 -22.648 31.238 1.00 49.25 226 LEU A O 1
#

pLDDT: mean 87.85, std 10.51, range [49.25, 98.38]

Organism: Aureobasidium subglaciale (strain EXF-2481) (NCBI:txid1043005)